Protein AF-A0A959TZK2-F1 (afdb_monomer)

Foldseek 3Di:
DDDDDPPPDDDPDDDDDDDDDDDPDDDQQDDPDPVSSDDPDDDADPDPPDDGDPVCVVVVLQAEWEFEDAAETETERPHDDDPADFFDKHKYAYQAFYQWWHFYHYPNDDTATEAEPVHHGDHGRLRHHGDIWMWTDHPRHTYTPDLSQDDDDPQWDDLDSWKTKGLAWDDKAFQVVQQVVQVVVQWGFAALVSQLSCCPPVVSSQVRQQWWAFHDDDQVDPQWGWTAFADPPPRHGDSPDTHIDGRRGIDITMTMHTD

Structure (mmCIF, N/CA/C/O backbone):
data_AF-A0A959TZK2-F1
#
_entry.id   AF-A0A959TZK2-F1
#
loop_
_atom_site.group_PDB
_atom_site.id
_atom_site.type_symbol
_atom_site.label_atom_id
_atom_site.label_alt_id
_atom_site.label_comp_id
_atom_site.label_asym_id
_atom_site.label_entity_id
_atom_site.label_seq_id
_atom_site.pdbx_PDB_ins_code
_atom_site.Cartn_x
_atom_site.Cartn_y
_atom_site.Cartn_z
_atom_site.occupancy
_atom_site.B_iso_or_equiv
_atom_site.auth_seq_id
_atom_site.auth_comp_id
_atom_site.auth_asym_id
_atom_site.auth_atom_id
_atom_site.pdbx_PDB_model_num
ATOM 1 N N . MET A 1 1 ? -59.167 3.276 77.331 1.00 41.88 1 MET A N 1
ATOM 2 C CA . MET A 1 1 ? -58.861 4.099 76.139 1.00 41.88 1 MET A CA 1
ATOM 3 C C . MET A 1 1 ? -57.617 3.553 75.441 1.00 41.88 1 MET A C 1
ATOM 5 O O . MET A 1 1 ? -56.529 3.990 75.765 1.00 41.88 1 MET A O 1
ATOM 9 N N . ARG A 1 2 ? -57.756 2.555 74.559 1.00 40.47 2 ARG A N 1
ATOM 10 C CA . ARG A 1 2 ? -56.717 2.061 73.627 1.00 40.47 2 ARG A CA 1
ATOM 11 C C . ARG A 1 2 ? -57.402 1.100 72.650 1.00 40.47 2 ARG A C 1
ATOM 13 O O . ARG A 1 2 ? -57.594 -0.056 72.999 1.00 40.47 2 ARG A O 1
ATOM 20 N N . SER A 1 3 ? -57.847 1.592 71.496 1.00 46.19 3 SER A N 1
ATOM 21 C CA . SER A 1 3 ? -58.166 0.789 70.297 1.00 46.19 3 SER A CA 1
ATOM 22 C C . SER A 1 3 ? -58.603 1.726 69.172 1.00 46.19 3 SER A C 1
ATOM 24 O O . SER A 1 3 ? -59.791 1.917 68.952 1.00 46.19 3 SER A O 1
ATOM 26 N N . ALA A 1 4 ? -57.635 2.368 68.519 1.00 46.97 4 ALA A N 1
ATOM 27 C CA . ALA A 1 4 ? -57.830 3.069 67.246 1.00 46.97 4 ALA A CA 1
ATOM 28 C C . ALA A 1 4 ? -56.459 3.402 66.628 1.00 46.97 4 ALA A C 1
ATOM 30 O O . ALA A 1 4 ? -56.075 4.562 66.574 1.00 46.97 4 ALA A O 1
ATOM 31 N N . ALA A 1 5 ? -55.666 2.392 66.256 1.00 45.06 5 ALA A N 1
ATOM 32 C CA . ALA A 1 5 ? -54.426 2.615 65.498 1.00 45.06 5 ALA A CA 1
ATOM 33 C C . ALA A 1 5 ? -53.928 1.338 64.795 1.00 45.06 5 ALA A C 1
ATOM 35 O O . ALA A 1 5 ? -52.746 1.016 64.856 1.00 45.06 5 ALA A O 1
ATOM 36 N N . LEU A 1 6 ? -54.823 0.562 64.175 1.00 45.66 6 LEU A N 1
ATOM 37 C CA . LEU A 1 6 ? -54.410 -0.598 63.374 1.00 45.66 6 LEU A CA 1
ATOM 38 C C . LEU A 1 6 ? -55.224 -0.733 62.084 1.00 45.66 6 LEU A C 1
ATOM 40 O O . LEU A 1 6 ? -55.665 -1.811 61.712 1.00 45.66 6 LEU A O 1
ATOM 44 N N . GLN A 1 7 ? -55.442 0.388 61.409 1.00 49.06 7 GLN A N 1
ATOM 45 C CA . GLN A 1 7 ? -55.873 0.441 60.017 1.00 49.06 7 GLN A CA 1
ATOM 46 C C . GLN A 1 7 ? -55.231 1.696 59.438 1.00 49.06 7 GLN A C 1
ATOM 48 O O . GLN A 1 7 ? -55.677 2.781 59.769 1.00 49.06 7 GLN A O 1
ATOM 53 N N . ILE A 1 8 ? -54.119 1.529 58.719 1.00 49.38 8 ILE A N 1
ATOM 54 C CA . ILE A 1 8 ? -53.448 2.423 57.748 1.00 49.38 8 ILE A CA 1
ATOM 55 C C . ILE A 1 8 ? -51.978 1.974 57.756 1.00 49.38 8 ILE A C 1
ATOM 57 O O . ILE A 1 8 ? -51.144 2.578 58.415 1.00 49.38 8 ILE A O 1
ATOM 61 N N . LEU A 1 9 ? -51.664 0.851 57.100 1.00 43.44 9 LEU A N 1
ATOM 62 C CA . LEU A 1 9 ? -50.303 0.580 56.607 1.00 43.44 9 LEU A CA 1
ATOM 63 C C . LEU A 1 9 ? -50.281 -0.601 55.619 1.00 43.44 9 LEU A C 1
ATOM 65 O O . LEU A 1 9 ? -49.571 -1.577 55.825 1.00 43.44 9 LEU A O 1
ATOM 69 N N . LEU A 1 10 ? -51.104 -0.579 54.564 1.00 45.28 10 LEU A N 1
ATOM 70 C CA . LEU A 1 10 ? -51.074 -1.672 53.576 1.00 45.28 10 LEU A CA 1
ATOM 71 C C . LEU A 1 10 ? -51.464 -1.273 52.144 1.00 45.28 10 LEU A C 1
ATOM 73 O O . LEU A 1 10 ? -51.993 -2.094 51.406 1.00 45.28 10 LEU A O 1
ATOM 77 N N . VAL A 1 11 ? -51.210 -0.023 51.724 1.00 49.31 11 VAL A N 1
ATOM 78 C CA . VAL A 1 11 ? -51.552 0.431 50.351 1.00 49.31 11 VAL A CA 1
ATOM 79 C C . VAL A 1 11 ? -50.469 1.320 49.704 1.00 49.31 11 VAL A C 1
ATOM 81 O O . VAL A 1 11 ? -50.778 2.176 48.889 1.00 49.31 11 VAL A O 1
ATOM 84 N N . ALA A 1 12 ? -49.180 1.165 50.030 1.00 46.72 12 ALA A N 1
ATOM 85 C CA . ALA A 1 12 ? -48.144 2.024 49.422 1.00 46.72 12 ALA A CA 1
ATOM 86 C C . ALA A 1 12 ? -46.799 1.337 49.132 1.00 46.72 12 ALA A C 1
ATOM 88 O O . ALA A 1 12 ? -45.746 1.938 49.323 1.00 46.72 12 ALA A O 1
ATOM 89 N N . ALA A 1 13 ? -46.806 0.090 48.656 1.00 49.22 13 ALA A N 1
ATOM 90 C CA . ALA A 1 13 ? -45.579 -0.526 48.147 1.00 49.22 13 ALA A CA 1
ATOM 91 C C . ALA A 1 13 ? -45.814 -1.402 46.905 1.00 49.22 13 ALA A C 1
ATOM 93 O O . ALA A 1 13 ? -45.804 -2.626 47.015 1.00 49.22 13 ALA A O 1
ATOM 94 N N . PRO A 1 14 ? -45.977 -0.807 45.707 1.00 51.47 14 PRO A N 1
ATOM 95 C CA . PRO A 1 14 ? -45.626 -1.558 44.510 1.00 51.47 14 PRO A CA 1
ATOM 96 C C . PRO A 1 14 ? -44.874 -0.684 43.501 1.00 51.47 14 PRO A C 1
ATOM 98 O O . PRO A 1 14 ? -45.379 -0.478 42.409 1.00 51.47 14 PRO A O 1
ATOM 101 N N . LEU A 1 15 ? -43.702 -0.124 43.829 1.00 51.12 15 LEU A N 1
ATOM 102 C CA . LEU A 1 15 ? -42.963 0.681 42.833 1.00 51.12 15 LEU A CA 1
ATOM 103 C C . LEU A 1 15 ? -41.445 0.458 42.750 1.00 51.12 15 LEU A C 1
ATOM 105 O O . LEU A 1 15 ? -40.804 1.096 41.926 1.00 51.12 15 LEU A O 1
ATOM 109 N N . LEU A 1 16 ? -40.856 -0.469 43.514 1.00 53.78 16 LEU A N 1
ATOM 110 C CA . LEU A 1 16 ? -39.410 -0.754 43.431 1.00 53.78 16 LEU A CA 1
ATOM 111 C C . LEU A 1 16 ? -39.070 -2.252 43.486 1.00 53.78 16 LEU A C 1
ATOM 113 O O . LEU A 1 16 ? -37.996 -2.637 43.941 1.00 53.78 16 LEU A O 1
ATOM 117 N N . ALA A 1 17 ? -39.966 -3.121 43.017 1.00 54.12 17 ALA A N 1
ATOM 118 C CA . ALA A 1 17 ? -39.610 -4.520 42.816 1.00 54.12 17 ALA A CA 1
ATOM 119 C C . ALA A 1 17 ? -38.777 -4.640 41.531 1.00 54.12 17 ALA A C 1
ATOM 121 O O . ALA A 1 17 ? -39.318 -4.596 40.426 1.00 54.12 17 ALA A O 1
ATOM 122 N N . ARG A 1 18 ? -37.453 -4.772 41.665 1.00 59.44 18 ARG A N 1
ATOM 123 C CA . ARG A 1 18 ? -36.615 -5.289 40.578 1.00 59.44 18 ARG A CA 1
ATOM 124 C C . ARG A 1 18 ? -36.716 -6.810 40.605 1.00 59.44 18 ARG A C 1
ATOM 126 O O . ARG A 1 18 ? -36.418 -7.424 41.623 1.00 59.44 18 ARG A O 1
ATOM 133 N N . ALA A 1 19 ? -37.163 -7.400 39.504 1.00 60.94 19 ALA A N 1
ATOM 134 C CA . ALA A 1 19 ? -37.188 -8.843 39.318 1.00 60.94 19 ALA A CA 1
ATOM 135 C C . ALA A 1 19 ? -36.242 -9.199 38.172 1.00 60.94 19 ALA A C 1
ATOM 137 O O . ALA A 1 19 ? -36.288 -8.578 37.110 1.00 60.94 19 ALA A O 1
ATOM 138 N N . GLN A 1 20 ? -35.395 -10.199 38.391 1.00 63.50 20 GLN A N 1
ATOM 139 C CA . GLN A 1 20 ? -34.618 -10.836 37.339 1.00 63.50 20 GLN A CA 1
ATOM 140 C C . GLN A 1 20 ? -35.296 -12.163 37.016 1.00 63.50 20 GLN A C 1
ATOM 142 O O . GLN A 1 20 ? -35.517 -12.984 37.903 1.00 63.50 20 GLN A O 1
ATOM 147 N N . VAL A 1 21 ? -35.667 -12.352 35.752 1.00 70.06 21 VAL A N 1
ATOM 148 C CA . VAL A 1 21 ? -36.216 -13.624 35.281 1.00 70.06 21 VAL A CA 1
ATOM 149 C C . VAL A 1 21 ? -35.049 -14.460 34.780 1.00 70.06 21 VAL A C 1
ATOM 151 O O . VAL A 1 21 ? -34.512 -14.203 33.703 1.00 70.06 21 VAL A O 1
ATOM 154 N N . GLU A 1 22 ? -34.636 -15.440 35.575 1.00 75.69 22 GLU A N 1
ATOM 155 C CA . GLU A 1 22 ? -33.700 -16.464 35.127 1.00 75.69 22 GLU A CA 1
ATOM 156 C C . GLU A 1 22 ? -34.471 -17.520 34.332 1.00 75.69 22 GLU A C 1
ATOM 158 O O . GLU A 1 22 ? -35.445 -18.102 34.813 1.00 75.69 22 GLU A O 1
ATOM 163 N N . LEU A 1 23 ? -34.063 -17.740 33.083 1.00 78.81 23 LEU A N 1
ATOM 164 C CA . LEU A 1 23 ? -34.659 -18.755 32.226 1.00 78.81 23 LEU A CA 1
ATOM 165 C C . LEU A 1 23 ? -33.707 -19.954 32.177 1.00 78.81 23 LEU A C 1
ATOM 167 O O . LEU A 1 23 ? -32.618 -19.829 31.619 1.00 78.81 23 LEU A O 1
ATOM 171 N N . PRO A 1 24 ? -34.101 -21.127 32.702 1.00 77.06 24 PRO A N 1
ATOM 172 C CA . PRO A 1 24 ? -33.230 -22.304 32.772 1.00 77.06 24 PRO A CA 1
ATOM 173 C C . PRO A 1 24 ? -32.987 -22.970 31.406 1.00 77.06 24 PRO A C 1
ATOM 175 O O . PRO A 1 24 ? -32.390 -24.041 31.326 1.00 77.06 24 PRO A O 1
ATOM 178 N N . GLY A 1 25 ? -33.471 -22.377 30.313 1.00 82.06 25 GLY A N 1
ATOM 179 C CA . GLY A 1 25 ? -33.402 -22.953 28.980 1.00 82.06 25 GLY A CA 1
ATOM 180 C C . GLY A 1 25 ? -33.470 -21.908 27.875 1.00 82.06 25 GLY A C 1
ATOM 181 O O . GLY A 1 25 ? -33.702 -20.720 28.099 1.00 82.06 25 GLY A O 1
ATOM 182 N N . ARG A 1 26 ? -33.258 -22.374 26.643 1.00 77.81 26 ARG A N 1
ATOM 183 C CA . ARG A 1 26 ? -33.298 -21.532 25.447 1.00 77.81 26 ARG A CA 1
ATOM 184 C C . ARG A 1 26 ? -34.695 -20.938 25.251 1.00 77.81 26 ARG A C 1
ATOM 186 O O . ARG A 1 26 ? -35.680 -21.667 25.194 1.00 77.81 26 ARG A O 1
ATOM 193 N N . VAL A 1 27 ? -34.749 -19.632 25.007 1.00 82.38 27 VAL A N 1
ATOM 194 C CA . VAL A 1 27 ? -35.953 -18.964 24.497 1.00 82.38 27 VAL A CA 1
ATOM 195 C C . VAL A 1 27 ? -36.117 -19.288 23.012 1.00 82.38 27 VAL A C 1
ATOM 197 O O . VAL A 1 27 ? -35.245 -18.967 22.204 1.00 82.38 27 VAL A O 1
ATOM 200 N N . ILE A 1 28 ? -37.226 -19.934 22.647 1.00 88.31 28 ILE A N 1
ATOM 201 C CA . ILE A 1 28 ? -37.572 -20.258 21.257 1.00 88.31 28 ILE A CA 1
ATOM 202 C C . ILE A 1 28 ? -38.733 -19.360 20.829 1.00 88.31 28 ILE A C 1
ATOM 204 O O . ILE A 1 28 ? -39.859 -19.529 21.286 1.00 88.31 28 ILE A O 1
ATOM 208 N N . LEU A 1 29 ? -38.459 -18.413 19.933 1.00 88.69 29 LEU A N 1
ATOM 209 C CA . LEU A 1 29 ? -39.464 -17.505 19.382 1.00 88.69 29 LEU A CA 1
ATOM 210 C C . LEU A 1 29 ? -40.035 -18.115 18.091 1.00 88.69 29 LEU A C 1
ATOM 212 O O . LEU A 1 29 ? -39.473 -17.929 17.012 1.00 88.69 29 LEU A O 1
ATOM 216 N N . SER A 1 30 ? -41.107 -18.899 18.211 1.00 91.31 30 SER A N 1
ATOM 217 C CA . SER A 1 30 ? -41.667 -19.742 17.136 1.00 91.31 30 SER A CA 1
ATOM 218 C C . SER A 1 30 ? -43.019 -19.270 16.589 1.00 91.31 30 SER A C 1
ATOM 220 O O . SER A 1 30 ? -43.674 -20.028 15.883 1.00 91.31 30 SER A O 1
ATOM 222 N N . GLY A 1 31 ? -43.433 -18.032 16.880 1.00 91.25 31 GLY A N 1
ATOM 223 C CA . GLY A 1 31 ? -44.703 -17.488 16.387 1.00 91.25 31 GLY A CA 1
ATOM 224 C C . GLY A 1 31 ? -44.822 -17.508 14.857 1.00 91.25 31 GLY A C 1
ATOM 225 O O . GLY A 1 31 ? -43.814 -17.432 14.147 1.00 91.25 31 GLY A O 1
ATOM 226 N N . ASP A 1 32 ? -46.053 -17.605 14.352 1.00 92.12 32 ASP A N 1
ATOM 227 C CA . ASP A 1 32 ? -46.347 -17.802 12.926 1.00 92.12 32 ASP A CA 1
ATOM 228 C C . ASP A 1 32 ? -45.870 -16.624 12.064 1.00 92.12 32 ASP A C 1
ATOM 230 O O . ASP A 1 32 ? -45.295 -16.807 10.984 1.00 92.12 32 ASP A O 1
ATOM 234 N N . SER A 1 33 ? -46.013 -15.396 12.570 1.00 89.56 33 SER A N 1
ATOM 235 C CA . SER A 1 33 ? -45.572 -14.188 11.879 1.00 89.56 33 SER A CA 1
ATOM 236 C C . SER A 1 33 ? -44.169 -13.746 12.311 1.00 89.56 33 SER A C 1
ATOM 238 O O . SER A 1 33 ? -43.709 -14.001 13.424 1.00 89.56 33 SER A O 1
ATOM 240 N N . ALA A 1 34 ? -43.463 -13.028 11.432 1.00 80.25 34 ALA A N 1
ATOM 241 C CA . ALA A 1 34 ? -42.143 -12.480 11.758 1.00 80.25 34 ALA A CA 1
ATOM 242 C C . ALA A 1 34 ? -42.185 -11.488 12.936 1.00 80.25 34 ALA A C 1
ATOM 244 O O . ALA A 1 34 ? -41.210 -11.383 13.679 1.00 80.25 34 ALA A O 1
ATOM 245 N N . THR A 1 35 ? -43.309 -10.795 13.129 1.00 85.44 35 THR A N 1
ATOM 246 C CA . THR A 1 35 ? -43.504 -9.832 14.220 1.00 85.44 35 THR A CA 1
ATOM 247 C C . THR A 1 35 ? -43.678 -10.484 15.588 1.00 85.44 35 THR A C 1
ATOM 249 O O . THR A 1 35 ? -43.433 -9.813 16.588 1.00 85.44 35 THR A O 1
ATOM 252 N N . ASP A 1 36 ? -44.013 -11.776 15.637 1.00 83.50 36 ASP A N 1
ATOM 253 C CA . ASP A 1 36 ? -44.145 -12.549 16.881 1.00 83.50 36 ASP A CA 1
ATOM 254 C C . ASP A 1 36 ? -42.822 -13.216 17.288 1.00 83.50 36 ASP A C 1
ATOM 256 O O . ASP A 1 36 ? -42.657 -13.677 18.417 1.00 83.50 36 ASP A O 1
ATOM 260 N N . ARG A 1 37 ? -41.843 -13.268 16.374 1.00 88.06 37 ARG A N 1
ATOM 261 C CA . ARG A 1 37 ? -40.542 -13.920 16.586 1.00 88.06 37 ARG A CA 1
ATOM 262 C C . ARG A 1 37 ? -39.454 -12.959 17.077 1.00 88.06 37 ARG A C 1
ATOM 264 O O . ARG A 1 37 ? -38.291 -13.072 16.690 1.00 88.06 37 ARG A O 1
ATOM 271 N N . GLN A 1 38 ? -39.824 -11.992 17.913 1.00 82.75 38 GLN A N 1
ATOM 272 C CA . GLN A 1 38 ? -38.921 -10.955 18.421 1.00 82.75 38 GLN A CA 1
ATOM 273 C C . GLN A 1 38 ? -39.194 -10.625 19.889 1.00 82.75 38 GLN A C 1
ATOM 275 O O . GLN A 1 38 ? -40.326 -10.688 20.358 1.00 82.75 38 GLN A O 1
ATOM 280 N N . VAL A 1 39 ? -38.142 -10.232 20.608 1.00 77.56 39 VAL A N 1
ATOM 281 C CA . VAL A 1 39 ? -38.256 -9.668 21.958 1.00 77.56 39 VAL A CA 1
ATOM 282 C C . VAL A 1 39 ? -38.346 -8.148 21.826 1.00 77.56 39 VAL A C 1
ATOM 284 O O . VAL A 1 39 ? -37.436 -7.518 21.286 1.00 77.56 39 VAL A O 1
ATOM 287 N N . LEU A 1 40 ? -39.449 -7.568 22.297 1.00 76.00 40 LEU A N 1
ATOM 288 C CA . LEU A 1 40 ? -39.708 -6.125 22.279 1.00 76.00 40 LEU A CA 1
ATOM 289 C C . LEU A 1 40 ? -39.485 -5.510 23.666 1.00 76.00 40 LEU A C 1
ATOM 291 O O . LEU A 1 40 ? -39.479 -6.211 24.672 1.00 76.00 40 LEU A O 1
ATOM 295 N N . GLY A 1 41 ? -39.307 -4.187 23.719 1.00 71.75 41 GLY A N 1
ATOM 296 C CA . GLY A 1 41 ? -39.254 -3.445 24.986 1.00 71.75 41 GLY A CA 1
ATOM 297 C C . GLY A 1 41 ? -37.987 -3.656 25.821 1.00 71.75 41 GLY A C 1
ATOM 298 O O . GLY A 1 41 ? -37.955 -3.255 26.980 1.00 71.75 41 GLY A O 1
ATOM 299 N N . VAL A 1 42 ? -36.936 -4.255 25.253 1.00 72.38 42 VAL A N 1
ATOM 300 C CA . VAL A 1 42 ? -35.634 -4.348 25.924 1.00 72.38 42 VAL A CA 1
ATOM 301 C C . VAL A 1 42 ? -35.015 -2.953 25.961 1.00 72.38 42 VAL A C 1
ATOM 303 O O . VAL A 1 42 ? -34.651 -2.400 24.920 1.00 72.38 42 VAL A O 1
ATOM 306 N N . ALA A 1 43 ? -34.936 -2.371 27.156 1.00 67.44 43 ALA A N 1
ATOM 307 C CA . ALA A 1 43 ? -34.271 -1.094 27.371 1.00 67.44 43 ALA A CA 1
ATOM 308 C C . ALA A 1 43 ? -32.770 -1.192 27.040 1.00 67.44 43 ALA A C 1
ATOM 310 O O . ALA A 1 43 ? -32.185 -2.276 27.020 1.00 67.44 43 ALA A O 1
ATOM 311 N N . GLY A 1 44 ? -32.143 -0.046 26.767 1.00 65.69 44 GLY A N 1
ATOM 312 C CA . GLY A 1 44 ? -30.688 0.014 26.648 1.00 65.69 44 GLY A CA 1
ATOM 313 C C . GLY A 1 44 ? -29.995 -0.354 27.969 1.00 65.69 44 GLY A C 1
ATOM 314 O O . GLY A 1 44 ? -30.613 -0.243 29.032 1.00 65.69 44 GLY A O 1
ATOM 315 N N . PRO A 1 45 ? -28.721 -0.777 27.919 1.00 64.69 45 PRO A N 1
ATOM 316 C CA . PRO A 1 45 ? -27.910 -0.926 29.118 1.00 64.69 45 PRO A CA 1
ATOM 317 C C . PRO A 1 45 ? -27.805 0.433 29.826 1.00 64.69 45 PRO A C 1
ATOM 319 O O . PRO A 1 45 ? -27.662 1.468 29.174 1.00 64.69 45 PRO A O 1
ATOM 322 N N . LEU A 1 46 ? -27.925 0.417 31.152 1.00 66.56 46 LEU A N 1
ATOM 323 C CA . LEU A 1 46 ? -27.783 1.596 32.013 1.00 66.56 46 LEU A CA 1
ATOM 324 C C . LEU A 1 46 ? -26.404 1.635 32.682 1.00 66.56 46 LEU A C 1
ATOM 326 O O . LEU A 1 46 ? -25.947 2.703 33.072 1.00 66.56 46 LEU A O 1
ATOM 330 N N . GLU A 1 47 ? -25.759 0.474 32.792 1.00 61.16 47 GLU A N 1
ATOM 331 C CA . GLU A 1 47 ? -24.447 0.272 33.400 1.00 61.16 47 GLU A CA 1
ATOM 332 C C . GLU A 1 47 ? -23.555 -0.505 32.418 1.00 61.16 47 GLU A C 1
ATOM 334 O O . GLU A 1 47 ? -24.046 -1.093 31.447 1.00 61.16 47 GLU A O 1
ATOM 339 N N . ALA A 1 48 ? -22.239 -0.451 32.627 1.00 55.34 48 ALA A N 1
ATOM 340 C CA . ALA A 1 48 ? -21.246 -0.932 31.664 1.00 55.34 48 ALA A CA 1
ATOM 341 C C . ALA A 1 48 ? -21.210 -2.464 31.510 1.00 55.34 48 ALA A C 1
ATOM 343 O O . ALA A 1 48 ? -20.803 -2.965 30.465 1.00 55.34 48 ALA A O 1
ATOM 344 N N . ASP A 1 49 ? -21.655 -3.203 32.521 1.00 58.34 49 ASP A N 1
ATOM 345 C CA . ASP A 1 49 ? -21.690 -4.668 32.566 1.00 58.34 49 ASP A CA 1
ATOM 346 C C . ASP A 1 49 ? -23.033 -5.259 32.097 1.00 58.34 49 ASP A C 1
ATOM 348 O O . ASP A 1 49 ? -23.193 -6.477 31.984 1.00 58.34 49 ASP A O 1
ATOM 352 N N . HIS A 1 50 ? -24.013 -4.411 31.777 1.00 66.56 50 HIS A N 1
ATOM 353 C CA . HIS A 1 50 ? -25.298 -4.854 31.256 1.00 66.56 50 HIS A CA 1
ATOM 354 C C . HIS A 1 50 ? -25.165 -5.390 29.822 1.00 66.56 50 HIS A C 1
ATOM 356 O O . HIS A 1 50 ? -24.554 -4.778 28.944 1.00 66.56 50 HIS A O 1
ATOM 362 N N . GLY A 1 51 ? -25.830 -6.516 29.548 1.00 61.75 51 GLY A N 1
ATOM 363 C CA . GLY A 1 51 ? -25.872 -7.109 28.213 1.00 61.75 51 GLY A CA 1
ATOM 364 C C . GLY A 1 51 ? -26.430 -6.150 27.153 1.00 61.75 51 GLY A C 1
ATOM 365 O O . GLY A 1 51 ? -27.460 -5.502 27.348 1.00 61.75 51 GLY A O 1
ATOM 366 N N . VAL A 1 52 ? -25.764 -6.080 25.997 1.00 64.94 52 VAL A N 1
ATOM 367 C CA . VAL A 1 52 ? -26.171 -5.189 24.903 1.00 64.94 52 VAL A CA 1
ATOM 368 C C . VAL A 1 52 ? -27.363 -5.789 24.141 1.00 64.94 52 VAL A C 1
ATOM 370 O O . VAL A 1 52 ? -27.278 -6.924 23.661 1.00 64.94 52 VAL A O 1
ATOM 373 N N . PRO A 1 53 ? -28.466 -5.041 23.938 1.00 64.44 53 PRO A N 1
ATOM 374 C CA . PRO A 1 53 ? -29.586 -5.511 23.135 1.00 64.44 53 PRO A CA 1
ATOM 375 C C . PRO A 1 53 ? -29.148 -5.834 21.704 1.00 64.44 53 PRO A C 1
ATOM 377 O O . PRO A 1 53 ? -28.461 -5.041 21.053 1.00 64.44 53 PRO A O 1
ATOM 380 N N . ALA A 1 54 ? -29.622 -6.958 21.159 1.00 62.56 54 ALA A N 1
ATOM 381 C CA . ALA A 1 54 ? -29.287 -7.395 19.801 1.00 62.56 54 ALA A CA 1
ATOM 382 C C . ALA A 1 54 ? -29.617 -6.338 18.727 1.00 62.56 54 ALA A C 1
ATOM 384 O O . ALA A 1 54 ? -28.894 -6.205 17.743 1.00 62.56 54 ALA A O 1
ATOM 385 N N . GLY A 1 55 ? -30.678 -5.546 18.919 1.00 61.06 55 GLY A N 1
ATOM 386 C CA . GLY A 1 55 ? -31.019 -4.429 18.031 1.00 61.06 55 GLY A CA 1
ATOM 387 C C . GLY A 1 55 ? -30.004 -3.281 18.065 1.00 61.06 55 GLY A C 1
ATOM 388 O O . GLY A 1 55 ? -29.832 -2.586 17.067 1.00 61.06 55 GLY A O 1
ATOM 389 N N . THR A 1 56 ? -29.306 -3.083 19.181 1.00 56.81 56 THR A N 1
ATOM 390 C CA . THR A 1 56 ? -28.277 -2.044 19.314 1.00 56.81 56 THR A CA 1
ATOM 391 C C . THR A 1 56 ? -26.919 -2.522 18.805 1.00 56.81 56 THR A C 1
ATOM 393 O O . THR A 1 56 ? -26.239 -1.758 18.125 1.00 56.81 56 THR A O 1
ATOM 396 N N . LEU A 1 57 ? -26.592 -3.806 18.995 1.00 58.34 57 LEU A N 1
ATOM 397 C CA . LEU A 1 57 ? -25.492 -4.483 18.289 1.00 58.34 57 LEU A CA 1
ATOM 398 C C . LEU A 1 57 ? -25.676 -4.413 16.766 1.00 58.34 57 LEU A C 1
ATOM 400 O O . LEU A 1 57 ? -24.769 -4.005 16.047 1.00 58.34 57 LEU A O 1
ATOM 404 N N . ARG A 1 58 ? -26.881 -4.730 16.273 1.00 54.38 58 ARG A N 1
ATOM 405 C CA . ARG A 1 58 ? -27.225 -4.656 14.840 1.00 54.38 58 ARG A CA 1
ATOM 406 C C . ARG A 1 58 ? -27.125 -3.246 14.259 1.00 54.38 58 ARG A C 1
ATOM 408 O O . ARG A 1 58 ? -26.872 -3.114 13.069 1.00 54.38 58 ARG A O 1
ATOM 415 N N . ARG A 1 59 ? -27.320 -2.207 15.076 1.00 52.31 59 ARG A N 1
ATOM 416 C CA . ARG A 1 59 ? -27.205 -0.795 14.673 1.00 52.31 59 ARG A CA 1
ATOM 417 C C . ARG A 1 59 ? -25.806 -0.201 14.892 1.00 52.31 59 ARG A C 1
ATOM 419 O O . ARG A 1 59 ? -25.638 0.985 14.645 1.00 52.31 59 ARG A O 1
ATOM 42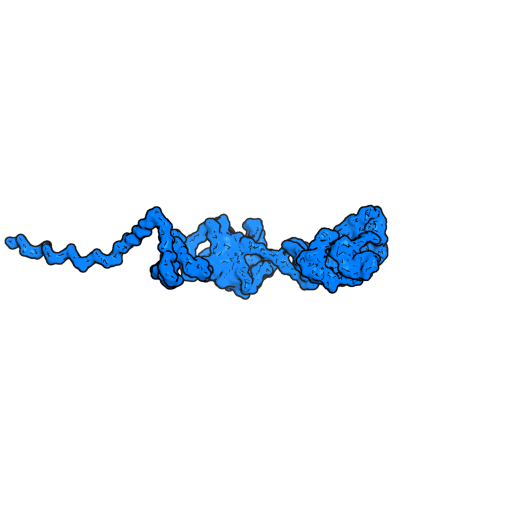6 N N . GLN A 1 60 ? -24.829 -0.987 15.364 1.00 52.38 60 GLN A N 1
ATOM 427 C CA . GLN A 1 60 ? -23.436 -0.569 15.624 1.00 52.38 60 GLN A CA 1
ATOM 428 C C . GLN A 1 60 ? -23.271 0.702 16.492 1.00 52.38 60 GLN A C 1
ATOM 430 O O . GLN A 1 60 ? -22.221 1.337 16.496 1.00 52.38 60 GLN A O 1
ATOM 435 N N . HIS A 1 61 ? -24.283 1.063 17.285 1.00 48.12 61 HIS A N 1
ATOM 436 C CA . HIS A 1 61 ? -24.352 2.357 17.980 1.00 48.12 61 HIS A CA 1
ATOM 437 C C . HIS A 1 61 ? -23.370 2.517 19.159 1.00 48.12 61 HIS A C 1
ATOM 439 O O . HIS A 1 61 ? -23.299 3.594 19.744 1.00 48.12 61 HIS A O 1
ATOM 445 N N . TYR A 1 62 ? -22.633 1.462 19.520 1.00 54.25 62 TYR A N 1
ATOM 446 C CA . TYR A 1 62 ? -21.708 1.461 20.660 1.00 54.25 62 TYR A CA 1
ATOM 447 C C . TYR A 1 62 ? -20.242 1.663 20.297 1.00 54.25 62 TYR A C 1
ATOM 449 O O . TYR A 1 62 ? -19.426 1.837 21.194 1.00 54.25 62 TYR A O 1
ATOM 457 N N . SER A 1 63 ? -19.891 1.656 19.015 1.00 62.91 63 SER A N 1
ATOM 458 C CA . SER A 1 63 ? -18.484 1.634 18.636 1.00 62.91 63 SER A CA 1
ATOM 459 C C . SER A 1 63 ? -18.123 2.570 17.506 1.00 62.91 63 SER A C 1
ATOM 461 O O . SER A 1 63 ? -16.949 2.600 17.206 1.00 62.91 63 SER A O 1
ATOM 463 N N . PHE A 1 64 ? -19.042 3.331 16.902 1.00 71.88 64 PHE A N 1
ATOM 464 C CA . PHE A 1 64 ? -18.723 4.250 15.803 1.00 71.88 64 PHE A CA 1
ATOM 465 C C . PHE A 1 64 ? -18.755 5.711 16.260 1.00 71.88 64 PHE A C 1
ATOM 467 O O . PHE A 1 64 ? -19.805 6.222 16.649 1.00 71.88 64 PHE A O 1
ATOM 474 N N . LEU A 1 65 ? -17.604 6.380 16.209 1.00 86.44 65 LEU A N 1
ATOM 475 C CA . LEU A 1 65 ? -17.406 7.716 16.767 1.00 86.44 65 LEU A CA 1
ATOM 476 C C . LEU A 1 65 ? -16.867 8.665 15.692 1.00 86.44 65 LEU A C 1
ATOM 478 O O . LEU A 1 65 ? -15.729 8.490 15.254 1.00 86.44 65 LEU A O 1
ATOM 482 N N . PRO A 1 66 ? -17.623 9.680 15.245 1.00 89.88 66 PRO A N 1
ATOM 483 C CA . PRO A 1 66 ? -16.997 10.777 14.524 1.00 89.88 66 PRO A CA 1
ATOM 484 C C . PRO A 1 66 ? -16.028 11.484 15.479 1.00 89.88 66 PRO A C 1
ATOM 486 O O . PRO A 1 66 ? -16.401 11.816 16.607 1.00 89.88 66 PRO A O 1
ATOM 489 N N . VAL A 1 67 ? -14.787 11.686 15.041 1.00 94.25 67 VAL A N 1
ATOM 490 C CA . VAL A 1 67 ? -13.767 12.399 15.816 1.00 94.25 67 VAL A CA 1
ATOM 491 C C . VAL A 1 67 ? -13.272 13.609 15.044 1.00 94.25 67 VAL A C 1
ATOM 493 O O . VAL A 1 67 ? -13.109 13.555 13.824 1.00 94.25 67 VAL A O 1
ATOM 496 N N . THR A 1 68 ? -13.029 14.699 15.763 1.00 94.94 68 THR A N 1
ATOM 497 C CA . THR A 1 68 ? -12.561 15.959 15.185 1.00 94.94 68 THR A CA 1
ATOM 498 C C . THR A 1 68 ? -11.183 16.334 15.704 1.00 94.94 68 THR A C 1
ATOM 500 O O . THR A 1 68 ? -10.810 15.980 16.824 1.00 94.94 68 THR A O 1
ATOM 503 N N . GLY A 1 69 ? -10.415 17.059 14.894 1.00 92.31 69 GLY A N 1
ATOM 504 C CA . GLY A 1 69 ? -9.086 17.550 15.262 1.00 92.31 69 GLY A CA 1
ATOM 505 C C . GLY A 1 69 ? -7.952 16.906 14.468 1.00 92.31 69 GLY A C 1
ATOM 506 O O . GLY A 1 69 ? -8.160 16.009 13.656 1.00 92.31 69 GLY A O 1
ATOM 507 N N . ARG A 1 70 ? -6.731 17.416 14.675 1.00 86.75 70 ARG A N 1
ATOM 508 C CA . ARG A 1 70 ? -5.541 17.030 13.895 1.00 86.75 70 ARG A CA 1
ATOM 509 C C . ARG A 1 70 ? -4.518 16.236 14.707 1.00 86.75 70 ARG A C 1
ATOM 511 O O . ARG A 1 70 ? -4.148 15.149 14.280 1.00 86.75 70 ARG A O 1
ATOM 518 N N . ASP A 1 71 ? -4.112 16.763 15.864 1.00 92.44 71 ASP A N 1
ATOM 519 C CA . ASP A 1 71 ? -3.107 16.142 16.751 1.00 92.44 71 ASP A CA 1
ATOM 520 C C . ASP A 1 71 ? -3.757 15.445 17.960 1.00 92.44 71 ASP A C 1
ATOM 522 O O . ASP A 1 71 ? -3.236 14.480 18.518 1.00 92.44 71 ASP A O 1
ATOM 526 N N . THR A 1 72 ? -4.941 15.912 18.355 1.00 95.88 72 THR A N 1
ATOM 527 C CA . THR A 1 72 ? -5.823 15.238 19.308 1.00 95.88 72 THR A CA 1
ATOM 528 C C . THR A 1 72 ? -7.177 15.069 18.645 1.00 95.88 72 THR A C 1
ATOM 530 O O . THR A 1 72 ? -7.840 16.059 18.335 1.00 95.88 72 THR A O 1
ATOM 533 N N . LEU A 1 73 ? -7.558 13.819 18.420 1.00 95.81 73 LEU A N 1
ATOM 534 C CA . LEU A 1 73 ? -8.843 13.412 17.881 1.00 95.81 73 LEU A CA 1
ATOM 535 C C . LEU A 1 73 ? -9.843 13.330 19.027 1.00 95.81 73 LEU A C 1
ATOM 537 O O . LEU A 1 73 ? -9.683 12.516 19.933 1.00 95.81 73 LEU A O 1
ATOM 541 N N . ARG A 1 74 ? -10.860 14.183 18.997 1.00 95.56 74 ARG A N 1
ATOM 542 C CA . ARG A 1 74 ? -11.862 14.305 20.058 1.00 95.56 74 ARG A CA 1
ATOM 543 C C . ARG A 1 74 ? -13.171 13.701 19.589 1.00 95.56 74 ARG A C 1
ATOM 545 O O . ARG A 1 74 ? -13.690 14.106 18.552 1.00 95.56 74 ARG A O 1
ATOM 552 N N . GLY A 1 75 ? -13.708 12.753 20.345 1.00 91.50 75 GLY A N 1
ATOM 553 C CA . GLY A 1 75 ? -14.991 12.116 20.058 1.00 91.50 75 GLY A CA 1
ATOM 554 C C . GLY A 1 75 ? -15.819 11.916 21.312 1.00 91.50 75 GLY A C 1
ATOM 555 O O . GLY A 1 75 ? -15.282 11.783 22.408 1.00 91.50 75 GLY A O 1
ATOM 556 N N . ASN A 1 76 ? -17.137 11.853 21.134 1.00 86.50 76 ASN A N 1
ATOM 557 C CA . ASN A 1 76 ? -18.055 11.525 22.216 1.00 86.50 76 ASN A CA 1
ATOM 558 C C . ASN A 1 76 ? -18.825 10.245 21.892 1.00 86.50 76 ASN A C 1
ATOM 560 O O . ASN A 1 76 ? -19.397 10.120 20.807 1.00 86.50 76 ASN A O 1
ATOM 564 N N . THR A 1 77 ? -18.859 9.305 22.832 1.00 77.50 77 THR A N 1
ATOM 565 C CA . THR A 1 77 ? -19.734 8.134 22.766 1.00 77.50 77 THR A CA 1
ATOM 566 C C . THR A 1 77 ? -21.158 8.536 23.127 1.00 77.50 77 THR A C 1
ATOM 568 O O . THR A 1 77 ? -21.395 9.409 23.956 1.00 77.50 77 THR A O 1
ATOM 571 N N . VAL A 1 78 ? -22.137 7.874 22.507 1.00 68.75 78 VAL A N 1
ATOM 572 C CA . VAL A 1 78 ? -23.568 8.145 22.748 1.00 68.75 78 VAL A CA 1
ATOM 573 C C . VAL A 1 78 ? -23.987 7.781 24.181 1.00 68.75 78 VAL A C 1
ATOM 575 O O . VAL A 1 78 ? -24.978 8.294 24.691 1.00 68.75 78 VAL A O 1
ATOM 578 N N . GLN A 1 79 ? -23.235 6.896 24.832 1.00 68.88 79 GLN A N 1
ATOM 579 C CA . GLN A 1 79 ? -23.459 6.446 26.204 1.00 68.88 79 GLN A CA 1
ATOM 580 C C . GLN A 1 79 ? -22.295 6.885 27.096 1.00 68.88 79 GLN A C 1
ATOM 582 O O . GLN A 1 79 ? -21.189 7.040 26.569 1.00 68.88 79 GLN A O 1
ATOM 587 N N . PRO A 1 80 ? -22.506 7.071 28.413 1.00 70.75 80 PRO A N 1
ATOM 588 C CA . PRO A 1 80 ? -21.423 7.368 29.341 1.00 70.75 80 PRO A CA 1
ATOM 589 C C . PRO A 1 80 ? -20.309 6.332 29.194 1.00 70.75 80 PRO A C 1
ATOM 591 O O . PRO A 1 80 ? -20.550 5.132 29.315 1.00 70.75 80 PRO A O 1
ATOM 594 N N . LEU A 1 81 ? -19.101 6.798 28.881 1.00 73.94 81 LEU A N 1
ATOM 595 C CA . LEU A 1 81 ? -17.941 5.920 28.777 1.00 73.94 81 LEU A CA 1
ATOM 596 C C . LEU A 1 81 ? -17.470 5.599 30.203 1.00 73.94 81 LEU A C 1
ATOM 598 O O . LEU A 1 81 ? -17.169 6.546 30.940 1.00 73.94 81 LEU A O 1
ATOM 602 N N . PRO A 1 82 ? -17.409 4.317 30.607 1.00 74.19 82 PRO A N 1
ATOM 603 C CA . PRO A 1 82 ? -16.738 3.938 31.848 1.00 74.19 82 PRO A CA 1
ATOM 604 C C . PRO A 1 82 ? -15.253 4.360 31.821 1.00 74.19 82 PRO A C 1
ATOM 606 O O . PRO A 1 82 ? -14.745 4.814 30.790 1.00 74.19 82 PRO A O 1
ATOM 609 N N . PRO A 1 83 ? -14.517 4.238 32.938 1.00 79.56 83 PRO A N 1
ATOM 610 C CA . PRO A 1 83 ? -13.060 4.276 32.882 1.00 79.56 83 PRO A CA 1
ATOM 611 C C . PRO A 1 83 ? -12.545 3.317 31.800 1.00 79.56 83 PRO A C 1
ATOM 613 O O . PRO A 1 83 ? -13.106 2.238 31.617 1.00 79.56 83 PRO A O 1
ATOM 616 N N . LEU A 1 84 ? -11.516 3.725 31.058 1.00 82.12 84 LEU A N 1
ATOM 617 C CA . LEU A 1 84 ? -10.947 2.880 30.012 1.00 82.12 84 LEU A CA 1
ATOM 618 C C . LEU A 1 84 ? -10.308 1.629 30.625 1.00 82.12 84 LEU A C 1
ATOM 620 O O . LEU A 1 84 ? -9.469 1.733 31.519 1.00 82.12 84 LEU A O 1
ATOM 6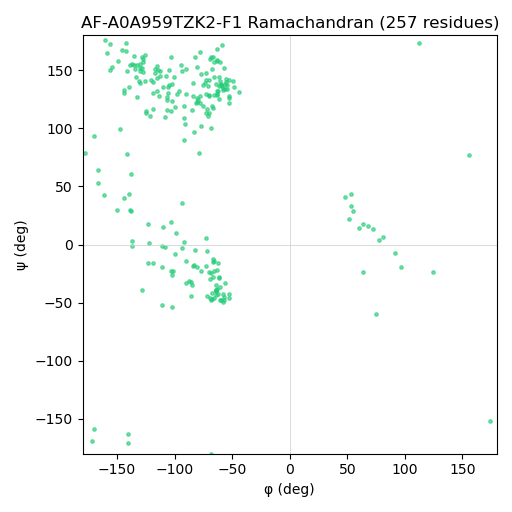24 N N . GLU A 1 85 ? -10.680 0.463 30.103 1.00 80.88 85 GLU A N 1
ATOM 625 C CA . GLU A 1 85 ? -10.120 -0.834 30.484 1.00 80.88 85 GLU A CA 1
ATOM 626 C C . GLU A 1 85 ? -9.408 -1.479 29.295 1.00 80.88 85 GLU A C 1
ATOM 628 O O . GLU A 1 85 ? -9.786 -1.290 28.132 1.00 80.88 85 GLU A O 1
ATOM 633 N N . GLU A 1 86 ? -8.356 -2.241 29.589 1.00 82.19 86 GLU A N 1
ATOM 634 C CA . GLU A 1 86 ? -7.617 -2.994 28.580 1.00 82.19 86 GLU A CA 1
ATOM 635 C C . GLU A 1 86 ? -8.566 -3.902 27.776 1.00 82.19 86 GLU A C 1
ATOM 637 O O . GLU A 1 86 ? -9.430 -4.587 28.321 1.00 82.19 86 GLU A O 1
ATOM 642 N N . GLY A 1 87 ? -8.415 -3.891 26.453 1.00 75.00 87 GLY A N 1
ATOM 643 C CA . GLY A 1 87 ? -9.251 -4.641 25.520 1.00 75.00 87 GLY A CA 1
ATOM 644 C C . GLY A 1 87 ? -10.467 -3.879 24.990 1.00 75.00 87 GLY A C 1
ATOM 645 O O . GLY A 1 87 ? -11.115 -4.366 24.059 1.00 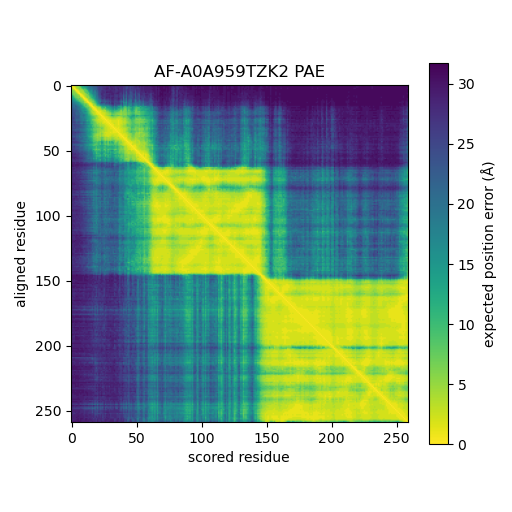75.00 87 GLY A O 1
ATOM 646 N N . MET A 1 88 ? -10.775 -2.681 25.500 1.00 81.12 88 MET A N 1
ATOM 647 C CA . MET A 1 88 ? -11.871 -1.868 24.960 1.00 81.12 88 MET A CA 1
ATOM 648 C C . MET A 1 88 ? -11.608 -1.454 23.506 1.00 81.12 88 MET A C 1
ATOM 650 O O . MET A 1 88 ? -10.561 -0.895 23.187 1.00 81.12 88 MET A O 1
ATOM 654 N N . LEU A 1 89 ? -12.582 -1.704 22.627 1.00 85.88 89 LEU A N 1
ATOM 655 C CA . LEU A 1 89 ? -12.503 -1.445 21.187 1.00 85.88 89 LEU A CA 1
ATOM 656 C C . LEU A 1 89 ? -13.319 -0.219 20.776 1.00 85.88 89 LEU A C 1
ATOM 658 O O . LEU A 1 89 ? -14.486 -0.081 21.140 1.00 85.88 89 LEU A O 1
ATOM 662 N N . PHE A 1 90 ? -12.738 0.606 19.909 1.00 87.12 90 PHE A N 1
ATOM 663 C CA . PHE A 1 90 ? -13.341 1.826 19.385 1.00 87.12 90 PHE A CA 1
ATOM 664 C C . PHE A 1 90 ? -13.181 1.886 17.871 1.00 87.12 90 PHE A C 1
ATOM 666 O O . PHE A 1 90 ? -12.075 1.776 17.350 1.00 87.12 90 PHE A O 1
ATOM 673 N N . THR A 1 91 ? -14.283 2.082 17.152 1.00 89.12 91 THR A N 1
ATOM 674 C CA . THR A 1 91 ? -14.257 2.487 15.743 1.00 89.12 91 THR A CA 1
ATOM 675 C C . THR A 1 91 ? -14.463 3.995 15.660 1.00 89.12 91 THR A C 1
ATOM 677 O O . THR A 1 91 ? -15.403 4.548 16.227 1.00 89.12 91 THR A O 1
ATOM 680 N N . PHE A 1 92 ? -13.601 4.696 14.942 1.00 91.12 92 PHE A N 1
ATOM 681 C CA . PHE A 1 92 ? -13.733 6.138 14.786 1.00 91.12 92 PHE A CA 1
ATOM 682 C C . PHE A 1 92 ? -13.525 6.575 13.345 1.00 91.12 92 PHE A C 1
ATOM 684 O O . PHE A 1 92 ? -12.848 5.903 12.569 1.00 91.12 92 PHE A O 1
ATOM 691 N N . VAL A 1 93 ? -14.119 7.712 12.994 1.00 91.81 93 VAL A N 1
ATOM 692 C CA . VAL A 1 93 ? -13.951 8.359 11.692 1.00 91.81 93 VAL A CA 1
ATOM 693 C C . VAL A 1 93 ? -13.395 9.758 11.916 1.00 91.81 93 VAL A C 1
ATOM 695 O O . VAL A 1 93 ? -14.123 10.604 12.437 1.00 91.81 93 VAL A O 1
ATOM 698 N N . PRO A 1 94 ? -12.133 10.020 11.545 1.00 94.12 94 PRO A N 1
ATOM 699 C CA . PRO A 1 94 ? -11.551 11.343 11.647 1.00 94.12 94 PRO A CA 1
ATOM 700 C C . PRO A 1 94 ? -12.137 12.267 10.582 1.00 94.12 94 PRO A C 1
ATOM 702 O O . PRO A 1 94 ? -12.347 11.862 9.436 1.00 94.12 94 PRO A O 1
ATOM 705 N N . ASP A 1 95 ? -12.372 13.524 10.943 1.00 94.88 95 ASP A N 1
ATOM 706 C CA . ASP A 1 95 ? -12.763 14.579 10.003 1.00 94.88 95 ASP A CA 1
ATOM 707 C C . ASP A 1 95 ? -11.569 15.168 9.235 1.00 94.88 95 ASP A C 1
ATOM 709 O O . ASP A 1 95 ? -11.734 15.731 8.152 1.00 94.88 95 ASP A O 1
ATOM 713 N N . THR A 1 96 ? -10.358 14.978 9.754 1.00 92.19 96 THR A N 1
ATOM 714 C CA . THR A 1 96 ? -9.126 15.581 9.251 1.00 92.19 96 THR A CA 1
ATOM 715 C C . THR A 1 96 ? -8.057 14.514 9.076 1.00 92.19 96 THR A C 1
ATOM 717 O O . THR A 1 96 ? -7.885 13.634 9.917 1.00 92.19 96 THR A O 1
ATOM 720 N N . THR A 1 97 ? -7.305 14.597 7.977 1.00 89.19 97 THR A N 1
ATOM 721 C CA . THR A 1 97 ? -6.154 13.716 7.769 1.00 89.19 97 THR A CA 1
ATOM 722 C C . THR A 1 97 ? -5.026 14.082 8.738 1.00 89.19 97 THR A C 1
ATOM 724 O O . THR A 1 97 ? -4.631 15.250 8.806 1.00 89.19 97 THR A O 1
ATOM 727 N N . ASN A 1 98 ? -4.482 13.109 9.474 1.00 93.19 98 ASN A N 1
ATOM 728 C CA . ASN A 1 98 ? -3.429 13.384 10.456 1.00 93.19 98 ASN A CA 1
ATOM 729 C C . ASN A 1 98 ? -2.119 13.828 9.781 1.00 93.19 98 ASN A C 1
ATOM 731 O O . ASN A 1 98 ? -1.800 13.417 8.665 1.00 93.19 98 ASN A O 1
ATOM 735 N N . ALA A 1 99 ? -1.326 14.646 10.472 1.00 89.06 99 ALA A N 1
ATOM 736 C CA . ALA A 1 99 ? -0.031 15.123 9.972 1.00 89.06 99 ALA A CA 1
ATOM 737 C C . ALA A 1 99 ? 1.181 14.512 10.690 1.00 89.06 99 ALA A C 1
ATOM 739 O O . ALA A 1 99 ? 2.312 14.790 10.305 1.00 89.06 99 ALA A O 1
ATOM 740 N N . GLY A 1 100 ? 0.946 13.671 11.693 1.00 91.19 100 GLY A N 1
ATOM 741 C CA . GLY A 1 100 ? 1.968 13.038 12.516 1.00 91.19 100 GLY A CA 1
ATOM 742 C C . GLY A 1 100 ? 1.322 12.255 13.665 1.00 91.19 100 GLY A C 1
ATOM 743 O O . GLY A 1 100 ? 0.169 11.829 13.507 1.00 91.19 100 GLY A O 1
ATOM 744 N N . PRO A 1 101 ? 2.026 12.093 14.800 1.00 94.50 101 PRO A N 1
ATOM 745 C CA . PRO A 1 101 ? 1.500 11.413 15.978 1.00 94.50 101 PRO A CA 1
ATOM 746 C C . PRO A 1 101 ? 0.186 12.043 16.441 1.00 94.50 101 PRO A C 1
ATOM 748 O O . PRO A 1 101 ? 0.046 13.266 16.442 1.00 94.50 101 PRO A O 1
ATOM 751 N N . VAL A 1 102 ? -0.773 11.211 16.850 1.00 96.19 102 VAL A N 1
ATOM 752 C CA . VAL A 1 102 ? -2.080 11.681 17.321 1.00 96.19 102 VAL A CA 1
ATOM 753 C C . VAL A 1 102 ? -2.454 11.058 18.655 1.00 96.19 102 VAL A C 1
ATOM 755 O O . VAL A 1 102 ? -2.022 9.959 18.995 1.00 96.19 102 VAL A O 1
ATOM 758 N N . HIS A 1 103 ? -3.308 11.756 19.389 1.00 97.25 103 HIS A N 1
ATOM 759 C CA . HIS A 1 103 ? -3.936 11.274 20.612 1.00 97.25 103 HIS A CA 1
ATOM 760 C C . HIS A 1 103 ? -5.433 11.104 20.375 1.00 97.25 103 HIS A C 1
ATOM 762 O O . HIS A 1 103 ? -6.016 11.847 19.587 1.00 97.25 103 HIS A O 1
ATOM 768 N N . LEU A 1 104 ? -6.060 10.157 21.061 1.00 95.12 104 LEU A N 1
ATOM 769 C CA . LEU A 1 104 ? -7.505 9.995 21.088 1.00 95.12 104 LEU A CA 1
ATOM 770 C C . LEU A 1 104 ? -8.027 10.459 22.449 1.00 95.12 104 LEU A C 1
ATOM 772 O O . LEU A 1 104 ? -7.553 10.023 23.497 1.00 95.12 104 LEU A O 1
ATOM 776 N N . GLU A 1 105 ? -8.999 11.360 22.416 1.00 95.00 105 GLU A N 1
ATOM 777 C CA . GLU A 1 105 ? -9.698 11.878 23.582 1.00 95.00 105 GLU A CA 1
ATOM 778 C C . GLU A 1 105 ? -11.179 11.528 23.458 1.00 95.00 105 GLU A C 1
ATOM 780 O O . GLU A 1 105 ? -11.860 11.967 22.526 1.00 95.00 105 GLU A O 1
ATOM 785 N N . LEU A 1 106 ? -11.677 10.720 24.393 1.00 90.62 106 LEU A N 1
ATOM 786 C CA . LEU A 1 106 ? -13.054 10.241 24.386 1.00 90.62 106 LEU A CA 1
ATOM 787 C C . LEU A 1 106 ? -13.814 10.819 25.578 1.00 90.62 106 LEU A C 1
ATOM 789 O O . LEU A 1 106 ? -13.363 10.697 26.715 1.00 90.62 106 LEU A O 1
ATOM 793 N N . ASN A 1 107 ? -14.969 11.440 25.329 1.00 87.94 107 ASN A N 1
ATOM 794 C CA . ASN A 1 107 ? -15.844 12.016 26.362 1.00 87.94 107 ASN A CA 1
ATOM 795 C C . ASN A 1 107 ? -15.149 12.997 27.325 1.00 87.94 107 ASN A C 1
ATOM 797 O O . ASN A 1 107 ? -15.492 13.058 28.505 1.00 87.94 107 ASN A O 1
ATOM 801 N N . GLY A 1 108 ? -14.153 13.748 26.849 1.00 85.69 108 GLY A N 1
ATOM 802 C CA . GLY A 1 108 ? -13.400 14.690 27.683 1.00 85.69 108 GLY A CA 1
ATOM 803 C C . GLY A 1 108 ? -12.517 14.036 28.754 1.00 85.69 108 GLY A C 1
ATOM 804 O O . GLY A 1 108 ? -12.090 14.723 29.681 1.00 85.69 108 GLY A O 1
ATOM 805 N N . GLN A 1 109 ? -12.246 12.727 28.655 1.00 87.06 109 GLN A N 1
ATOM 806 C CA . GLN A 1 109 ? -11.193 12.073 29.440 1.00 87.06 109 GLN A CA 1
ATOM 807 C C . GLN A 1 109 ? -9.798 12.556 28.996 1.00 87.06 109 GLN A C 1
ATOM 809 O O . GLN A 1 109 ? -9.669 13.392 28.106 1.00 87.06 109 GLN A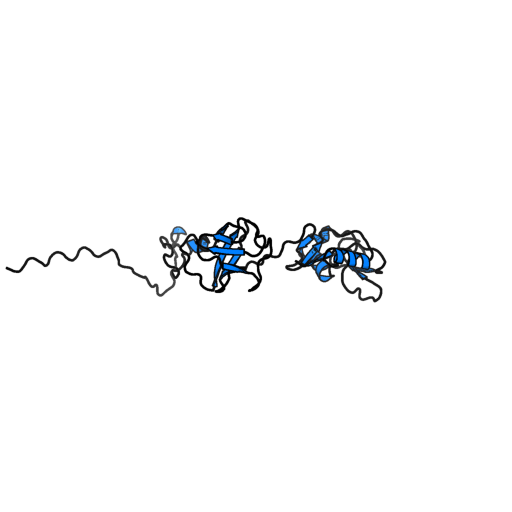 O 1
ATOM 814 N N . ALA A 1 110 ? -8.732 12.049 29.620 1.00 91.44 110 ALA A N 1
ATOM 815 C CA . ALA A 1 110 ? -7.372 12.379 29.203 1.00 91.44 110 ALA A CA 1
ATOM 816 C C . ALA A 1 110 ? -7.109 11.940 27.750 1.00 91.44 110 ALA A C 1
ATOM 818 O O . ALA A 1 110 ? -7.528 10.862 27.330 1.00 91.44 110 ALA A O 1
ATOM 819 N N . ALA A 1 111 ? -6.384 12.768 26.995 1.00 95.62 111 ALA A N 1
ATOM 820 C CA . ALA A 1 111 ? -5.942 12.426 25.649 1.00 95.62 111 ALA A CA 1
ATOM 821 C C . ALA A 1 111 ? -4.839 11.360 25.719 1.00 95.62 111 ALA A C 1
ATOM 823 O O . ALA A 1 111 ? -3.755 11.608 26.250 1.00 95.62 111 ALA A O 1
ATOM 824 N N . ILE A 1 112 ? -5.113 10.178 25.173 1.00 96.69 112 ILE A N 1
ATOM 825 C CA . ILE A 1 112 ? -4.207 9.025 25.213 1.00 96.69 112 ILE A CA 1
ATOM 826 C C . ILE A 1 112 ? -3.575 8.839 23.832 1.00 96.69 112 ILE A C 1
ATOM 828 O O . ILE A 1 112 ? -4.295 8.913 22.833 1.00 96.69 112 ILE A O 1
ATOM 832 N N . PRO A 1 113 ? -2.257 8.590 23.728 1.00 97.44 113 PRO A N 1
ATOM 833 C CA . PRO A 1 113 ? -1.613 8.376 22.439 1.00 97.44 113 PRO A CA 1
ATOM 834 C C . PRO A 1 113 ? -2.260 7.228 21.661 1.00 97.44 113 PRO A C 1
ATOM 836 O O . PRO A 1 113 ? -2.493 6.145 22.201 1.00 97.44 113 PRO A O 1
ATOM 839 N N . LEU A 1 114 ? -2.516 7.464 20.378 1.00 95.75 114 LEU A N 1
ATOM 840 C CA . LEU A 1 114 ? -2.818 6.411 19.422 1.00 95.75 114 LEU A CA 1
ATOM 841 C C . LEU A 1 114 ? -1.489 5.949 18.822 1.00 95.75 114 LEU A C 1
ATOM 843 O O . LEU A 1 114 ? -0.680 6.762 18.377 1.00 95.75 114 LEU A O 1
ATOM 847 N N . LYS A 1 115 ? -1.264 4.643 18.829 1.00 94.50 115 LYS A N 1
ATOM 848 C CA . LYS A 1 115 ? -0.037 3.975 18.409 1.00 94.50 115 LYS A CA 1
ATOM 849 C C . LYS A 1 115 ? -0.344 2.916 17.364 1.00 94.50 115 LYS A C 1
ATOM 851 O O . LYS A 1 115 ? -1.486 2.483 17.185 1.00 94.50 115 LYS A O 1
ATOM 856 N N . ARG A 1 116 ? 0.696 2.491 16.663 1.00 89.00 116 ARG A N 1
ATOM 857 C CA . ARG A 1 116 ? 0.687 1.316 15.791 1.00 89.00 116 ARG A CA 1
ATOM 858 C C . ARG A 1 116 ? 1.851 0.413 16.167 1.00 89.00 116 ARG A C 1
ATOM 860 O O . ARG A 1 116 ? 2.816 0.867 16.767 1.00 89.00 116 ARG A O 1
ATOM 867 N N . ASN A 1 117 ? 1.772 -0.860 15.782 1.00 84.44 117 ASN A N 1
ATOM 868 C CA . ASN A 1 117 ? 2.837 -1.836 16.042 1.00 84.44 117 ASN A CA 1
ATOM 869 C C . ASN A 1 117 ? 3.328 -1.805 17.506 1.00 84.44 117 ASN A C 1
ATOM 871 O O . ASN A 1 117 ? 4.527 -1.880 17.759 1.00 84.44 117 ASN A O 1
ATOM 875 N N . VAL A 1 118 ? 2.405 -1.679 18.466 1.00 82.12 118 VAL A N 1
ATOM 876 C CA . VAL A 1 118 ? 2.674 -1.574 19.909 1.00 82.12 118 VAL A CA 1
ATOM 877 C C . VAL A 1 118 ? 3.210 -0.204 20.346 1.00 82.12 118 VAL A C 1
ATOM 879 O O . VAL A 1 118 ? 2.573 0.455 21.163 1.00 82.12 118 VAL A O 1
ATOM 882 N N . SER A 1 119 ? 4.349 0.262 19.836 1.00 88.25 119 SER A N 1
ATOM 883 C CA . SER A 1 119 ? 5.007 1.476 20.363 1.00 88.25 119 SER A CA 1
ATOM 884 C C . SER A 1 119 ? 5.150 2.627 19.375 1.00 88.25 119 SER A C 1
ATOM 886 O O . SER A 1 119 ? 5.413 3.759 19.797 1.00 88.25 119 SER A O 1
ATOM 888 N N . ASP A 1 120 ? 4.991 2.359 18.081 1.00 88.81 120 ASP A N 1
ATOM 889 C CA . ASP A 1 120 ? 5.289 3.333 17.039 1.00 88.81 120 ASP A CA 1
ATOM 890 C C . ASP A 1 120 ? 4.218 4.421 16.997 1.00 88.81 120 ASP A C 1
ATOM 892 O O . ASP A 1 120 ? 3.012 4.159 17.085 1.00 88.81 120 ASP A O 1
ATOM 896 N N . ASP A 1 121 ? 4.666 5.659 16.816 1.00 92.56 121 ASP A N 1
ATOM 897 C CA . ASP A 1 121 ? 3.768 6.756 16.492 1.00 92.56 121 ASP A CA 1
ATOM 898 C C . ASP A 1 121 ? 3.122 6.569 15.116 1.00 92.56 121 ASP A C 1
ATOM 900 O O . ASP A 1 121 ? 3.628 5.873 14.232 1.00 92.56 121 ASP A O 1
ATOM 904 N N . LEU A 1 122 ? 1.977 7.222 14.920 1.00 90.38 122 LEU A N 1
ATOM 905 C CA . LEU A 1 122 ? 1.377 7.309 13.597 1.00 90.38 122 LEU A CA 1
ATOM 906 C C . LEU A 1 122 ? 2.174 8.274 12.718 1.00 90.38 122 LEU A C 1
ATOM 908 O O . LEU A 1 122 ? 2.382 9.435 13.070 1.00 90.38 122 LEU A O 1
ATOM 912 N N . ASP A 1 123 ? 2.524 7.812 11.520 1.00 86.38 123 ASP A N 1
ATOM 913 C CA . ASP A 1 123 ? 3.024 8.676 10.456 1.00 86.38 123 ASP A CA 1
ATOM 914 C C . ASP A 1 123 ? 1.928 9.615 9.936 1.00 86.38 123 ASP A C 1
ATOM 916 O O . ASP A 1 123 ? 0.726 9.358 10.067 1.00 86.38 123 ASP A O 1
ATOM 920 N N . SER A 1 124 ? 2.338 10.686 9.257 1.00 85.00 124 SER A N 1
ATOM 921 C CA . SER A 1 124 ? 1.419 11.558 8.525 1.00 85.00 124 SER A CA 1
ATOM 922 C C . SER A 1 124 ? 0.574 10.776 7.510 1.00 85.00 124 SER A C 1
ATOM 924 O O . SER A 1 124 ? 1.093 9.903 6.811 1.00 85.00 124 SER A O 1
ATOM 926 N N . ALA A 1 125 ? -0.694 11.156 7.360 1.00 83.00 125 ALA A N 1
ATOM 927 C CA . ALA A 1 125 ? -1.653 10.601 6.404 1.00 83.00 125 ALA A CA 1
ATOM 928 C C . ALA A 1 125 ? -2.014 9.113 6.589 1.00 83.00 125 ALA A C 1
ATOM 930 O O . ALA A 1 125 ? -2.572 8.491 5.682 1.00 83.00 125 ALA A O 1
ATOM 931 N N . VAL A 1 126 ? -1.746 8.547 7.768 1.00 85.50 126 VAL A N 1
ATOM 932 C CA . VAL A 1 126 ? -2.237 7.222 8.180 1.00 85.50 126 VAL A CA 1
ATOM 933 C C . VAL A 1 126 ? -3.751 7.265 8.415 1.00 85.50 126 VAL A C 1
ATOM 935 O O . VAL A 1 126 ? -4.509 6.426 7.927 1.00 85.50 126 VAL A O 1
ATOM 938 N N . LEU A 1 127 ? -4.220 8.279 9.127 1.00 90.38 127 LEU A N 1
ATOM 939 C CA . LEU A 1 127 ? -5.635 8.535 9.331 1.00 90.38 127 LEU A CA 1
ATOM 940 C C . LEU A 1 127 ? -6.101 9.484 8.240 1.00 90.38 127 LEU A C 1
ATOM 942 O O . LEU A 1 127 ? -5.714 10.645 8.227 1.00 90.38 127 LEU A O 1
ATOM 946 N N . VAL A 1 128 ? -6.895 8.981 7.305 1.00 89.56 128 VAL A N 1
ATOM 947 C CA . VAL A 1 128 ? -7.477 9.736 6.199 1.00 89.56 128 VAL A CA 1
ATOM 948 C C . VAL A 1 128 ? -8.880 10.155 6.604 1.00 89.56 128 VAL A C 1
ATOM 950 O O . VAL A 1 128 ? -9.667 9.322 7.061 1.00 89.56 128 VAL A O 1
ATOM 953 N N . SER A 1 129 ? -9.193 11.431 6.386 1.00 91.00 129 SER A N 1
ATOM 954 C CA . SER A 1 129 ? -10.526 11.983 6.634 1.00 91.00 129 SER A CA 1
ATOM 955 C C . SER A 1 129 ? -11.635 11.113 6.023 1.00 91.00 129 SER A C 1
ATOM 957 O O . SER A 1 129 ? -11.526 10.632 4.889 1.00 91.00 129 SER A O 1
ATOM 959 N N . GLY A 1 130 ? -12.697 10.886 6.797 1.00 86.31 130 GLY A N 1
ATOM 960 C CA . GLY A 1 130 ? -13.894 10.166 6.369 1.00 86.31 130 GLY A CA 1
ATOM 961 C C . GLY A 1 130 ? -13.761 8.641 6.321 1.00 86.31 130 GLY A C 1
ATOM 962 O O . GLY A 1 130 ? -14.709 7.974 5.906 1.00 86.31 130 GLY A O 1
ATOM 963 N N . ARG A 1 131 ? -12.626 8.060 6.736 1.00 86.69 131 ARG A N 1
ATOM 964 C CA . ARG A 1 131 ? -12.441 6.599 6.770 1.00 86.69 131 ARG A CA 1
ATOM 965 C C . ARG A 1 131 ? -12.587 6.034 8.185 1.00 86.69 131 ARG A C 1
ATOM 967 O O . ARG A 1 131 ? -12.054 6.627 9.113 1.00 86.69 131 ARG A O 1
ATOM 974 N N . PRO A 1 132 ? -13.266 4.891 8.371 1.00 88.81 132 PRO A N 1
ATOM 975 C CA . PRO A 1 132 ? -13.341 4.248 9.673 1.00 88.81 132 PRO A CA 1
ATOM 976 C C . PRO A 1 132 ? -12.034 3.536 10.027 1.00 88.81 132 PRO A C 1
ATOM 978 O O . PRO A 1 132 ? -11.455 2.820 9.208 1.00 88.81 132 PRO A O 1
ATOM 981 N N . TYR A 1 133 ? -11.617 3.700 11.276 1.00 91.25 133 TYR A N 1
ATOM 982 C CA . TYR A 1 133 ? -10.446 3.076 11.878 1.00 91.25 133 TYR A CA 1
ATOM 983 C C . TYR A 1 133 ? -10.855 2.350 13.150 1.00 91.25 133 TYR A C 1
ATOM 985 O O . TYR A 1 133 ? -11.684 2.859 13.895 1.00 91.25 133 TYR A O 1
ATOM 993 N N . LEU A 1 134 ? -10.275 1.178 13.399 1.00 91.00 134 LEU A N 1
ATOM 994 C CA . LEU A 1 134 ? -10.506 0.407 14.621 1.00 91.00 134 LEU A CA 1
ATOM 995 C C . LEU A 1 134 ? -9.277 0.526 15.516 1.00 91.00 134 LEU A C 1
ATOM 997 O O . LEU A 1 134 ? -8.167 0.265 15.052 1.00 91.00 134 LEU A O 1
ATOM 1001 N N . ALA A 1 135 ? -9.477 0.863 16.784 1.00 91.88 135 ALA A N 1
ATOM 1002 C CA . ALA A 1 135 ? -8.445 0.868 17.807 1.00 91.88 135 ALA A CA 1
ATOM 1003 C C . ALA A 1 135 ? -8.876 0.069 19.039 1.00 91.88 135 ALA A C 1
ATOM 1005 O O . ALA A 1 135 ? -10.066 -0.022 19.334 1.00 91.88 135 ALA A O 1
ATOM 1006 N N . VAL A 1 136 ? -7.906 -0.495 19.755 1.00 89.56 136 VAL A N 1
ATOM 1007 C CA . VAL A 1 136 ? -8.096 -1.152 21.056 1.00 89.56 136 VAL A CA 1
ATOM 1008 C C . VAL A 1 136 ? -7.285 -0.422 22.119 1.00 89.56 136 VAL A C 1
ATOM 1010 O O . VAL A 1 136 ? -6.172 -0.004 21.833 1.00 89.56 136 VAL A O 1
ATOM 1013 N N . PHE A 1 137 ? -7.806 -0.243 23.326 1.00 89.69 137 PHE A N 1
ATOM 1014 C CA . PHE A 1 137 ? -7.006 0.253 24.444 1.00 89.69 137 PHE A CA 1
ATOM 1015 C C . PHE A 1 137 ? -6.186 -0.897 25.044 1.00 89.69 137 PHE A C 1
ATOM 1017 O O . PHE A 1 137 ? -6.754 -1.931 25.382 1.00 89.69 137 PHE A O 1
ATOM 1024 N N . ASP A 1 138 ? -4.868 -0.746 25.165 1.00 84.75 138 ASP A N 1
ATOM 1025 C CA . ASP A 1 138 ? -3.959 -1.786 25.690 1.00 84.75 138 ASP A CA 1
ATOM 1026 C C . ASP A 1 138 ? -3.589 -1.596 27.175 1.00 84.75 138 ASP A C 1
ATOM 1028 O O . ASP A 1 138 ? -2.687 -2.255 27.683 1.00 84.75 138 ASP A O 1
ATOM 1032 N N . GLY A 1 139 ? -4.262 -0.667 27.862 1.00 86.31 139 GLY A N 1
ATOM 1033 C CA . GLY A 1 139 ? -3.962 -0.272 29.240 1.00 86.31 139 GLY A CA 1
ATOM 1034 C C . GLY A 1 139 ? -3.079 0.977 29.358 1.00 86.31 139 GLY A C 1
ATOM 1035 O O . GLY A 1 139 ? -3.101 1.630 30.401 1.00 86.31 139 GLY A O 1
ATOM 1036 N N . LEU A 1 140 ? -2.355 1.362 28.300 1.00 91.31 140 LEU A N 1
ATOM 1037 C CA . LEU A 1 140 ? -1.492 2.554 28.268 1.00 91.31 140 LEU A CA 1
ATOM 1038 C C . LEU A 1 140 ? -1.767 3.464 27.064 1.00 91.31 140 LEU A C 1
ATOM 1040 O O . LEU A 1 140 ? -1.753 4.688 27.191 1.00 91.31 140 LEU A O 1
ATOM 1044 N N . HIS A 1 141 ? -2.023 2.875 25.901 1.00 95.50 141 HIS A N 1
ATOM 1045 C CA . HIS A 1 141 ? -2.214 3.538 24.620 1.00 95.50 141 HIS A CA 1
ATOM 1046 C C . HIS A 1 141 ? -3.420 2.952 23.883 1.00 95.50 141 HIS A C 1
ATOM 1048 O O . HIS A 1 141 ? -3.871 1.833 24.137 1.00 95.50 141 HIS A O 1
ATOM 1054 N N . PHE A 1 142 ? -3.926 3.692 22.902 1.00 94.69 142 PHE A N 1
ATOM 1055 C CA . PHE A 1 142 ? -4.790 3.102 21.888 1.00 94.69 142 PHE A CA 1
ATOM 1056 C C . PHE A 1 142 ? -3.927 2.470 20.794 1.00 94.69 142 PHE A C 1
ATOM 1058 O O . PHE A 1 142 ? -3.080 3.136 20.215 1.00 94.69 142 PHE A O 1
ATOM 1065 N N . GLN A 1 143 ? -4.163 1.207 20.463 1.00 93.25 143 GLN A N 1
ATOM 1066 C CA . GLN A 1 143 ? -3.502 0.480 19.384 1.00 93.25 143 GLN A CA 1
ATOM 1067 C C . GLN A 1 143 ? -4.396 0.441 18.153 1.00 93.25 143 GLN A C 1
ATOM 1069 O O . GLN A 1 143 ? -5.482 -0.140 18.177 1.00 93.25 143 GLN A O 1
ATOM 1074 N N . LEU A 1 144 ? -3.932 1.029 17.055 1.00 92.44 144 LEU A N 1
ATOM 1075 C CA . LEU A 1 144 ? -4.624 0.997 15.774 1.00 92.44 144 LEU A CA 1
ATOM 1076 C C . LEU A 1 144 ? -4.577 -0.421 15.180 1.00 92.44 144 LEU A C 1
ATOM 1078 O O . LEU A 1 144 ? -3.521 -0.909 14.778 1.00 92.44 144 LEU A O 1
ATOM 1082 N N . LEU A 1 145 ? -5.736 -1.073 15.088 1.00 87.50 145 LEU A N 1
ATOM 1083 C CA . LEU A 1 145 ? -5.888 -2.431 14.555 1.00 87.50 145 LEU A CA 1
ATOM 1084 C C . LEU A 1 145 ? -6.082 -2.451 13.039 1.00 87.50 145 LEU A C 1
ATOM 1086 O O . LEU A 1 145 ? -5.670 -3.392 12.358 1.00 87.50 145 LEU A O 1
ATOM 1090 N N . THR A 1 146 ? -6.715 -1.420 12.482 1.00 77.25 146 THR A N 1
ATOM 1091 C CA . THR A 1 146 ? -6.834 -1.283 11.028 1.00 77.25 146 THR A CA 1
ATOM 1092 C C . THR A 1 146 ? -5.459 -1.051 10.419 1.00 77.25 146 THR A C 1
ATOM 1094 O O . THR A 1 146 ? -4.823 -0.029 10.672 1.00 77.25 146 THR A O 1
ATOM 1097 N N . GLN A 1 147 ? -5.012 -1.981 9.574 1.00 62.03 147 GLN A N 1
ATOM 1098 C CA . GLN A 1 147 ? -3.784 -1.802 8.813 1.00 62.03 147 GLN A CA 1
ATOM 1099 C C . GLN A 1 147 ? -3.965 -0.704 7.775 1.00 62.03 147 GLN A C 1
ATOM 1101 O O . GLN A 1 147 ? -4.505 -0.925 6.688 1.00 62.03 147 GLN A O 1
ATOM 1106 N N . VAL A 1 148 ? -3.472 0.485 8.095 1.00 58.88 148 VAL A N 1
ATOM 1107 C CA . VAL A 1 148 ? -3.357 1.539 7.099 1.00 58.88 148 VAL A CA 1
ATOM 1108 C C . VAL A 1 148 ? -2.076 1.301 6.331 1.00 58.88 148 VAL A C 1
ATOM 1110 O O . VAL A 1 148 ? -0.974 1.645 6.751 1.00 58.88 148 VAL A O 1
ATOM 1113 N N . THR A 1 149 ? -2.209 0.649 5.190 1.00 64.88 149 THR A N 1
ATOM 1114 C CA . THR A 1 149 ? -1.103 0.568 4.246 1.00 64.88 149 THR A CA 1
ATOM 1115 C C . THR A 1 149 ? -0.844 1.974 3.693 1.00 64.88 149 THR A C 1
ATOM 1117 O O . THR A 1 149 ? -1.755 2.541 3.077 1.00 64.88 149 THR A O 1
ATOM 1120 N N . LYS A 1 150 ? 0.360 2.530 3.898 1.00 72.19 150 LYS A N 1
ATOM 1121 C CA . LYS A 1 150 ? 0.785 3.846 3.375 1.00 72.19 150 LYS A CA 1
ATOM 1122 C C . LYS A 1 150 ? 0.363 3.979 1.912 1.00 72.19 150 LYS A C 1
ATOM 1124 O O . LYS A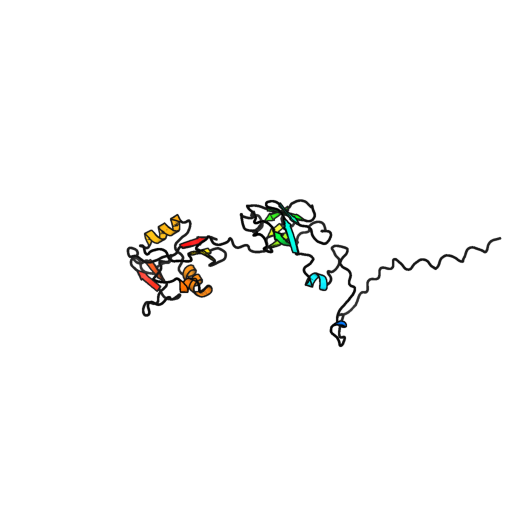 1 150 ? 0.564 3.031 1.168 1.00 72.19 150 LYS A O 1
ATOM 1129 N N . PRO A 1 151 ? -0.280 5.050 1.438 1.00 78.31 151 PRO A N 1
ATOM 1130 C CA . PRO A 1 151 ? -0.645 5.122 0.026 1.00 78.31 151 PRO A CA 1
ATOM 1131 C C . PRO A 1 151 ? 0.609 5.077 -0.856 1.00 78.31 151 PRO A C 1
ATOM 1133 O O . PRO A 1 151 ? 1.660 5.608 -0.498 1.00 78.31 151 PRO A O 1
ATOM 1136 N N . CYS A 1 152 ? 0.499 4.431 -2.015 1.00 88.00 152 CYS A N 1
ATOM 1137 C CA . CYS A 1 152 ? 1.553 4.506 -3.014 1.00 88.00 152 CYS A CA 1
ATOM 1138 C C . CYS A 1 152 ? 1.676 5.934 -3.546 1.00 88.00 152 CYS A C 1
ATOM 1140 O O . CYS A 1 152 ? 0.679 6.649 -3.671 1.00 88.00 152 CYS A O 1
ATOM 1142 N N . ARG A 1 153 ? 2.911 6.356 -3.832 1.00 88.56 153 ARG A N 1
ATOM 1143 C CA . ARG A 1 153 ? 3.180 7.676 -4.412 1.00 88.56 153 ARG A CA 1
ATOM 1144 C C . ARG A 1 153 ? 2.485 7.824 -5.772 1.00 88.56 153 ARG A C 1
ATOM 1146 O O . ARG A 1 153 ? 2.209 6.838 -6.451 1.00 88.56 153 ARG A O 1
ATOM 1153 N N . ALA A 1 154 ? 2.230 9.060 -6.192 1.00 90.75 154 ALA A N 1
ATOM 1154 C CA . ALA A 1 154 ? 1.646 9.312 -7.507 1.00 90.75 154 ALA A CA 1
ATOM 1155 C C . ALA A 1 154 ? 2.486 8.651 -8.621 1.00 90.75 154 ALA A C 1
ATOM 1157 O O . ALA A 1 154 ? 3.717 8.685 -8.586 1.00 90.75 154 ALA A O 1
ATOM 1158 N N . GLY A 1 155 ? 1.813 8.024 -9.589 1.00 92.44 155 GLY A N 1
ATOM 1159 C CA . GLY A 1 155 ? 2.464 7.275 -10.670 1.00 92.44 155 GLY A CA 1
ATOM 1160 C C . GLY A 1 155 ? 2.902 5.852 -10.302 1.00 92.44 155 GLY A C 1
ATOM 1161 O O . GLY A 1 155 ? 3.556 5.195 -11.113 1.00 92.44 155 GLY A O 1
ATOM 1162 N N . THR A 1 156 ? 2.552 5.349 -9.114 1.00 94.88 156 THR A N 1
ATOM 1163 C CA . THR A 1 156 ? 2.786 3.951 -8.725 1.00 94.88 156 THR A CA 1
ATOM 1164 C C . THR A 1 156 ? 1.505 3.280 -8.226 1.00 94.88 156 THR A C 1
ATOM 1166 O O . THR A 1 156 ? 0.547 3.934 -7.807 1.00 94.88 156 THR A O 1
ATOM 1169 N N . TRP A 1 157 ? 1.472 1.953 -8.294 1.00 92.81 157 TRP A N 1
ATOM 1170 C CA . TRP A 1 157 ? 0.383 1.115 -7.802 1.00 92.81 157 TRP A CA 1
ATOM 1171 C C . TRP A 1 157 ? 0.849 0.250 -6.643 1.00 92.81 157 TRP A C 1
ATOM 1173 O O . TRP A 1 157 ? 2.017 -0.126 -6.566 1.00 92.81 157 TRP A O 1
ATOM 1183 N N . ALA A 1 158 ? -0.077 -0.070 -5.740 1.00 90.69 158 ALA A N 1
ATOM 1184 C CA . ALA A 1 158 ? 0.187 -0.975 -4.633 1.00 90.69 158 ALA A CA 1
ATOM 1185 C C . ALA A 1 158 ? 0.301 -2.404 -5.150 1.00 90.69 158 ALA A C 1
ATOM 1187 O O . ALA A 1 158 ? -0.689 -2.982 -5.585 1.00 90.69 158 ALA A O 1
ATOM 1188 N N . LEU A 1 159 ? 1.505 -2.957 -5.057 1.00 89.25 159 LEU A N 1
ATOM 1189 C CA . LEU A 1 159 ? 1.763 -4.359 -5.342 1.00 89.25 159 LEU A CA 1
ATOM 1190 C C . LEU A 1 159 ? 1.511 -5.220 -4.101 1.00 89.25 159 LEU A C 1
ATOM 1192 O O . LEU A 1 159 ? 0.901 -6.281 -4.171 1.00 89.25 159 LEU A O 1
ATOM 1196 N N . SER A 1 160 ? 1.990 -4.752 -2.951 1.00 85.31 160 SER A N 1
ATOM 1197 C CA . SER A 1 160 ? 1.854 -5.440 -1.672 1.00 85.31 160 SER A CA 1
ATOM 1198 C C . SER A 1 160 ? 1.570 -4.438 -0.547 1.00 85.31 160 SER A C 1
ATOM 1200 O O . SER A 1 160 ? 1.307 -3.246 -0.769 1.00 85.31 160 SER A O 1
ATOM 1202 N N . ARG A 1 161 ? 1.606 -4.921 0.699 1.00 79.50 161 ARG A N 1
ATOM 1203 C CA . ARG A 1 161 ? 1.527 -4.059 1.886 1.00 79.50 161 ARG A CA 1
ATOM 1204 C C . ARG A 1 161 ? 2.763 -3.177 2.057 1.00 79.50 161 ARG A C 1
ATOM 1206 O O . ARG A 1 161 ? 2.628 -2.123 2.661 1.00 79.50 161 ARG A O 1
ATOM 1213 N N . THR A 1 162 ? 3.899 -3.592 1.498 1.00 85.44 162 THR A N 1
ATOM 1214 C CA . THR A 1 162 ? 5.220 -2.975 1.687 1.00 85.44 162 THR A CA 1
ATOM 1215 C C . THR A 1 162 ? 5.867 -2.529 0.380 1.00 85.44 162 THR A C 1
ATOM 1217 O O . THR A 1 162 ? 6.979 -2.020 0.400 1.00 85.44 162 THR A O 1
ATOM 1220 N N . THR A 1 163 ? 5.199 -2.707 -0.764 1.00 90.81 163 THR A N 1
ATOM 1221 C CA . THR A 1 163 ? 5.794 -2.425 -2.072 1.00 90.81 163 THR A CA 1
ATOM 1222 C C . THR A 1 163 ? 4.805 -1.748 -3.008 1.00 90.81 163 THR A C 1
ATOM 1224 O O . THR A 1 163 ? 3.656 -2.179 -3.158 1.00 90.81 163 THR A O 1
ATOM 1227 N N . CYS A 1 164 ? 5.285 -0.716 -3.691 1.00 94.69 164 CYS A N 1
ATOM 1228 C CA . CYS A 1 164 ? 4.635 -0.083 -4.826 1.00 94.69 164 CYS A CA 1
ATOM 1229 C C . CYS A 1 164 ? 5.443 -0.320 -6.105 1.00 94.69 164 CYS A C 1
ATOM 1231 O O . CYS A 1 164 ? 6.669 -0.286 -6.067 1.00 94.69 164 CYS A O 1
ATOM 1233 N N . ILE A 1 165 ? 4.769 -0.479 -7.240 1.00 96.06 165 ILE A N 1
ATOM 1234 C CA . ILE A 1 165 ? 5.378 -0.627 -8.569 1.00 96.06 165 ILE A CA 1
ATOM 1235 C C . ILE A 1 165 ? 5.004 0.552 -9.464 1.00 96.06 165 ILE A C 1
ATOM 1237 O O . ILE A 1 165 ? 3.889 1.066 -9.389 1.00 96.06 165 ILE A O 1
ATOM 1241 N N . GLN A 1 166 ? 5.924 1.012 -10.306 1.00 96.81 166 GLN A N 1
ATOM 1242 C CA . GLN A 1 166 ? 5.644 2.084 -11.259 1.00 96.81 166 GLN A CA 1
ATOM 1243 C C . GLN A 1 166 ? 4.550 1.698 -12.268 1.00 96.81 166 GLN A C 1
ATOM 1245 O O . GLN A 1 166 ? 4.586 0.630 -12.877 1.00 96.81 166 GLN A O 1
ATOM 1250 N N . ALA A 1 167 ? 3.581 2.596 -12.459 1.00 95.44 167 ALA A N 1
ATOM 1251 C CA . ALA A 1 167 ? 2.403 2.355 -13.292 1.00 95.44 167 ALA A CA 1
ATOM 1252 C C . ALA A 1 167 ? 2.721 2.269 -14.792 1.00 95.44 167 ALA A C 1
ATOM 1254 O O . ALA A 1 167 ? 2.042 1.554 -15.522 1.00 95.44 167 ALA A O 1
ATOM 1255 N N . LEU A 1 168 ? 3.763 2.969 -15.248 1.00 96.06 168 LEU A N 1
ATOM 1256 C CA . LEU A 1 168 ? 4.226 2.979 -16.638 1.00 96.06 168 LEU A CA 1
ATOM 1257 C C . LEU A 1 168 ? 5.725 2.658 -16.707 1.00 96.06 168 LEU A C 1
ATOM 1259 O O . LEU A 1 168 ? 6.452 3.012 -15.770 1.00 96.06 168 LEU A O 1
ATOM 1263 N N . PRO A 1 169 ? 6.196 2.014 -17.789 1.00 96.12 169 PRO A N 1
ATOM 1264 C CA . PRO A 1 169 ? 7.611 1.746 -17.961 1.00 96.12 169 PRO A CA 1
ATOM 1265 C C . PRO A 1 169 ? 8.359 3.036 -18.296 1.00 96.12 169 PRO A C 1
ATOM 1267 O O . PRO A 1 169 ? 7.827 3.935 -18.947 1.00 96.12 169 PRO A O 1
ATOM 1270 N N . ASP A 1 170 ? 9.604 3.124 -17.844 1.00 97.38 170 ASP A N 1
ATOM 1271 C CA . ASP A 1 170 ? 10.535 4.166 -18.258 1.00 97.38 170 ASP A CA 1
ATOM 1272 C C . ASP A 1 170 ? 11.197 3.823 -19.597 1.00 97.38 170 ASP A C 1
ATOM 1274 O O . ASP A 1 170 ? 11.251 2.666 -20.029 1.00 97.38 170 ASP A O 1
ATOM 1278 N N . THR A 1 171 ? 11.751 4.858 -20.229 1.00 97.06 171 THR A N 1
ATOM 1279 C CA . THR A 1 171 ? 12.483 4.776 -21.494 1.00 97.06 171 THR A CA 1
ATOM 1280 C C . THR A 1 171 ? 13.591 3.728 -21.454 1.00 97.06 171 THR A C 1
ATOM 1282 O O . THR A 1 171 ? 14.313 3.600 -20.464 1.00 97.06 171 THR A O 1
ATOM 1285 N N . ALA A 1 172 ? 13.767 3.015 -22.566 1.00 98.00 172 ALA A N 1
ATOM 1286 C CA . ALA A 1 172 ? 14.755 1.957 -22.667 1.00 98.00 172 ALA A CA 1
ATOM 1287 C C . ALA A 1 172 ? 16.196 2.460 -22.472 1.00 98.00 172 ALA A C 1
ATOM 1289 O O . ALA A 1 172 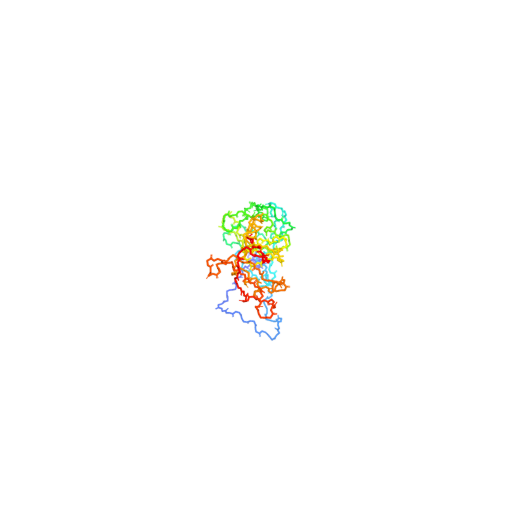? 16.667 3.342 -23.191 1.00 98.00 172 ALA A O 1
ATOM 1290 N N . VAL A 1 173 ? 16.915 1.850 -21.529 1.00 98.50 173 VAL A N 1
ATOM 1291 C CA . VAL A 1 173 ? 18.330 2.122 -21.214 1.00 98.50 173 VAL A CA 1
ATOM 1292 C C . VAL A 1 173 ? 19.048 0.814 -20.877 1.00 98.50 173 VAL A C 1
ATOM 1294 O O . VAL A 1 173 ? 18.419 -0.244 -20.808 1.00 98.50 173 VAL A O 1
ATOM 1297 N N . ASN A 1 174 ? 20.370 0.857 -20.702 1.00 98.38 174 ASN A N 1
ATOM 1298 C CA . ASN A 1 174 ? 21.126 -0.315 -20.260 1.00 98.38 174 ASN A CA 1
ATOM 1299 C C . ASN A 1 174 ? 20.809 -0.679 -18.797 1.00 98.38 174 ASN A C 1
ATOM 1301 O O . ASN A 1 174 ? 20.316 0.158 -18.036 1.00 98.38 174 ASN A O 1
ATOM 1305 N N . PHE A 1 175 ? 21.092 -1.922 -18.402 1.00 98.31 175 PHE A N 1
ATOM 1306 C CA . PHE A 1 175 ? 20.708 -2.452 -17.089 1.00 98.31 175 PHE A CA 1
ATOM 1307 C C . PHE A 1 175 ? 21.269 -1.619 -15.924 1.00 98.31 175 PHE A C 1
ATOM 1309 O O . PHE A 1 175 ? 20.551 -1.299 -14.977 1.00 98.31 175 PHE A O 1
ATOM 1316 N N . TYR A 1 176 ? 22.536 -1.205 -16.013 1.00 97.94 176 TYR A N 1
ATOM 1317 C CA . TYR A 1 176 ? 23.201 -0.426 -14.964 1.00 97.94 176 TYR A CA 1
ATOM 1318 C C . TYR A 1 176 ? 22.601 0.976 -14.820 1.00 97.94 176 TYR A C 1
ATOM 1320 O O . TYR A 1 176 ? 22.382 1.456 -13.707 1.00 97.94 176 TYR A O 1
ATOM 1328 N N . THR A 1 177 ? 22.293 1.632 -15.940 1.00 98.62 177 THR A N 1
ATOM 1329 C CA . THR A 1 177 ? 21.604 2.925 -15.945 1.00 98.62 177 THR A CA 1
ATOM 1330 C C . THR A 1 177 ? 20.199 2.789 -15.367 1.00 98.62 177 THR A C 1
ATOM 1332 O O . THR A 1 177 ? 19.828 3.608 -14.535 1.00 98.62 177 THR A O 1
ATOM 1335 N N . ALA A 1 178 ? 19.449 1.743 -15.725 1.00 98.44 178 ALA A N 1
ATOM 1336 C CA . ALA A 1 178 ? 18.115 1.488 -15.179 1.00 98.44 178 ALA A CA 1
ATOM 1337 C C . ALA A 1 178 ? 18.141 1.316 -13.648 1.00 98.44 178 ALA A C 1
ATOM 1339 O O . ALA A 1 178 ? 17.377 1.971 -12.933 1.00 98.44 178 ALA A O 1
ATOM 1340 N N . ALA A 1 179 ? 19.070 0.499 -13.138 1.00 98.12 179 ALA A N 1
ATOM 1341 C CA . ALA A 1 179 ? 19.270 0.289 -11.704 1.00 98.12 179 ALA A CA 1
ATOM 1342 C C . ALA A 1 179 ? 19.579 1.603 -10.971 1.00 98.12 179 ALA A C 1
ATOM 1344 O O . ALA A 1 179 ? 18.899 1.950 -10.001 1.00 98.12 179 ALA A O 1
ATOM 1345 N N . ASN A 1 180 ? 20.532 2.385 -11.486 1.00 98.38 180 ASN A N 1
ATOM 1346 C CA . ASN A 1 180 ? 20.896 3.683 -10.916 1.00 98.38 180 ASN A CA 1
ATOM 1347 C C . ASN A 1 180 ? 19.742 4.692 -10.982 1.00 98.38 180 ASN A C 1
ATOM 1349 O O . ASN A 1 180 ? 19.509 5.436 -10.031 1.00 98.38 180 ASN A O 1
ATOM 1353 N N . SER A 1 181 ? 18.968 4.705 -12.068 1.00 98.19 181 SER A N 1
ATOM 1354 C CA . SER A 1 181 ? 17.792 5.565 -12.202 1.00 98.19 181 SER A CA 1
ATOM 1355 C C . SER A 1 181 ? 16.705 5.230 -11.182 1.00 98.19 181 SER A C 1
ATOM 1357 O O . SER A 1 181 ? 16.017 6.141 -10.716 1.00 98.19 181 SER A O 1
ATOM 1359 N N . CYS A 1 182 ? 16.526 3.960 -10.813 1.00 98.19 182 CYS A N 1
ATOM 1360 C CA . CYS A 1 182 ? 15.628 3.594 -9.718 1.00 98.19 182 CYS A CA 1
ATOM 1361 C C . CYS A 1 182 ? 16.193 3.986 -8.349 1.00 98.19 182 CYS A C 1
ATOM 1363 O O . CYS A 1 182 ? 15.465 4.589 -7.557 1.00 98.19 182 CYS A O 1
ATOM 1365 N N . ALA A 1 183 ? 17.482 3.733 -8.107 1.00 97.75 183 ALA A N 1
ATOM 1366 C CA . ALA A 1 183 ? 18.163 4.108 -6.865 1.00 97.75 183 ALA A CA 1
ATOM 1367 C C . ALA A 1 183 ? 18.072 5.618 -6.592 1.00 97.75 183 ALA A C 1
ATOM 1369 O O . ALA A 1 183 ? 17.670 6.032 -5.507 1.00 97.75 183 ALA A O 1
ATOM 1370 N N . ASN A 1 184 ? 18.301 6.450 -7.614 1.00 97.56 184 ASN A N 1
ATOM 1371 C CA . ASN A 1 184 ? 18.190 7.913 -7.530 1.00 97.56 184 ASN A CA 1
ATOM 1372 C C . ASN A 1 184 ? 16.773 8.414 -7.193 1.00 97.56 184 ASN A C 1
ATOM 1374 O O . ASN A 1 184 ? 16.595 9.570 -6.819 1.00 97.56 184 ASN A O 1
ATOM 1378 N N . ARG A 1 185 ? 15.750 7.562 -7.334 1.00 95.31 185 ARG A N 1
ATOM 1379 C CA . ARG A 1 185 ? 14.346 7.854 -7.002 1.00 95.31 185 ARG A CA 1
ATOM 1380 C C . ARG A 1 185 ? 13.910 7.212 -5.682 1.00 95.31 185 ARG A C 1
ATOM 1382 O O . ARG A 1 185 ? 12.700 7.066 -5.470 1.00 95.31 185 ARG A O 1
ATOM 1389 N N . ASN A 1 186 ? 14.871 6.834 -4.832 1.00 95.44 186 ASN A N 1
ATOM 1390 C CA . ASN A 1 186 ? 14.674 6.082 -3.589 1.00 95.44 186 ASN A CA 1
ATOM 1391 C C . ASN A 1 186 ? 13.872 4.793 -3.814 1.00 95.44 186 ASN A C 1
ATOM 1393 O O . ASN A 1 186 ? 12.931 4.490 -3.082 1.00 95.44 186 ASN A O 1
ATOM 1397 N N . GLY A 1 187 ? 14.199 4.075 -4.884 1.00 96.31 187 GLY A N 1
ATOM 1398 C CA . GLY A 1 187 ? 13.641 2.766 -5.186 1.00 96.31 187 GLY A CA 1
ATOM 1399 C C . GLY A 1 187 ? 14.706 1.843 -5.748 1.00 96.31 187 GLY A C 1
ATOM 1400 O O . GLY A 1 187 ? 15.903 2.100 -5.656 1.00 96.31 187 GLY A O 1
ATOM 1401 N N . ARG A 1 188 ? 14.262 0.767 -6.375 1.00 97.94 188 ARG A N 1
ATOM 1402 C CA . ARG A 1 188 ? 15.130 -0.199 -7.053 1.00 97.94 188 ARG A CA 1
ATOM 1403 C C . ARG A 1 188 ? 14.433 -0.747 -8.280 1.00 97.94 188 ARG A C 1
ATOM 1405 O O . ARG A 1 188 ? 13.230 -0.546 -8.443 1.00 97.94 188 ARG A O 1
ATOM 1412 N N . LEU A 1 189 ? 15.178 -1.429 -9.140 1.00 98.12 189 LEU A N 1
ATOM 1413 C CA . LEU A 1 189 ? 14.538 -2.266 -10.145 1.00 98.12 189 LEU A CA 1
ATOM 1414 C C . LEU A 1 189 ? 13.615 -3.263 -9.434 1.00 98.12 189 LEU A C 1
ATOM 1416 O O . LEU A 1 189 ? 13.943 -3.799 -8.371 1.00 98.12 189 LEU A O 1
ATOM 1420 N N . CYS A 1 190 ? 12.427 -3.465 -9.993 1.00 97.19 190 CYS A N 1
ATOM 1421 C CA . CYS A 1 190 ? 11.526 -4.484 -9.478 1.00 97.19 190 CYS A CA 1
ATOM 1422 C C . CYS A 1 190 ? 12.182 -5.856 -9.609 1.00 97.19 190 CYS A C 1
ATOM 1424 O O . CYS A 1 190 ? 12.755 -6.176 -10.652 1.00 97.19 190 CYS A O 1
ATOM 1426 N N . THR A 1 191 ? 12.083 -6.683 -8.573 1.00 96.56 191 THR A N 1
ATOM 1427 C CA . THR A 1 191 ? 12.493 -8.083 -8.692 1.00 96.56 191 THR A CA 1
ATOM 1428 C C . THR A 1 191 ? 11.563 -8.820 -9.651 1.00 96.56 191 THR A C 1
ATOM 1430 O O . THR A 1 191 ? 10.427 -8.403 -9.893 1.00 96.56 191 THR A O 1
ATOM 1433 N N . PHE A 1 192 ? 12.013 -9.972 -10.154 1.00 95.12 192 PHE A N 1
ATOM 1434 C CA . PHE A 1 192 ? 11.158 -10.851 -10.955 1.00 95.12 192 PHE A CA 1
ATOM 1435 C C . PHE A 1 192 ? 9.840 -11.188 -10.240 1.00 95.12 192 PHE A C 1
ATOM 1437 O O . PHE A 1 192 ? 8.775 -11.097 -10.842 1.00 95.12 192 PHE A O 1
ATOM 1444 N N . ALA A 1 193 ? 9.907 -11.542 -8.953 1.0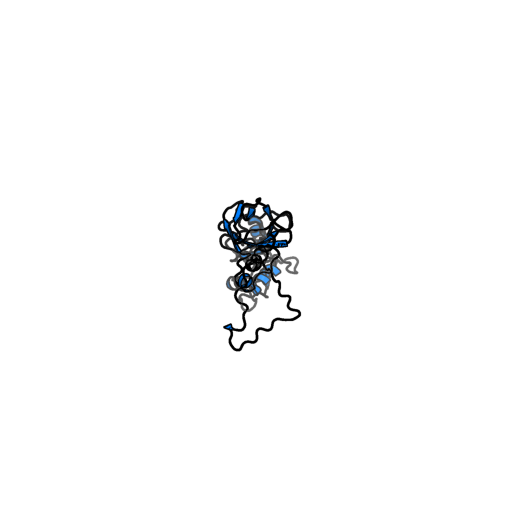0 93.88 193 ALA A N 1
ATOM 1445 C CA . ALA A 1 193 ? 8.731 -11.931 -8.181 1.00 93.88 193 ALA A CA 1
ATOM 1446 C C . ALA A 1 193 ? 7.732 -10.776 -8.033 1.00 93.88 193 ALA A C 1
ATOM 1448 O O . ALA A 1 193 ? 6.524 -10.988 -8.140 1.00 93.88 193 ALA A O 1
ATOM 1449 N N . GLU A 1 194 ? 8.221 -9.554 -7.823 1.00 95.19 194 GLU A N 1
ATOM 1450 C CA . GLU A 1 194 ? 7.368 -8.373 -7.709 1.00 95.19 194 GLU A CA 1
ATOM 1451 C C . GLU A 1 194 ? 6.700 -8.016 -9.028 1.00 95.19 194 GLU A C 1
ATOM 1453 O O . GLU A 1 194 ? 5.488 -7.813 -9.071 1.00 95.19 194 GLU A O 1
ATOM 1458 N N . TRP A 1 195 ? 7.481 -7.990 -10.107 1.00 95.50 195 TRP A N 1
ATOM 1459 C CA . TRP A 1 195 ? 6.974 -7.713 -11.444 1.00 95.50 195 TRP A CA 1
ATOM 1460 C C . TRP A 1 195 ? 5.927 -8.759 -11.862 1.00 95.50 195 TRP A C 1
ATOM 1462 O O . TRP A 1 195 ? 4.816 -8.409 -12.258 1.00 95.50 195 TRP A O 1
ATOM 1472 N N . HIS A 1 196 ? 6.227 -10.048 -11.668 1.00 94.25 196 HIS A N 1
ATOM 1473 C CA . HIS A 1 196 ? 5.316 -11.151 -11.985 1.00 94.25 196 HIS A CA 1
ATOM 1474 C C . HIS A 1 196 ? 4.029 -11.089 -11.152 1.00 94.25 196 HIS A C 1
ATOM 1476 O O . HIS A 1 196 ? 2.928 -11.281 -11.673 1.00 94.25 196 HIS A O 1
ATOM 1482 N N . SER A 1 197 ? 4.140 -10.791 -9.854 1.00 93.12 197 SER A N 1
ATOM 1483 C CA . SER A 1 197 ? 2.970 -10.643 -8.981 1.00 93.12 197 SER A CA 1
ATOM 1484 C C . SER A 1 197 ? 2.100 -9.462 -9.417 1.00 93.12 197 SER A C 1
ATOM 1486 O O . SER A 1 197 ? 0.880 -9.585 -9.446 1.00 93.12 197 SER A O 1
ATOM 1488 N N . ALA A 1 198 ? 2.707 -8.343 -9.827 1.00 92.75 198 ALA A N 1
ATOM 1489 C CA . ALA A 1 198 ? 1.974 -7.187 -10.341 1.00 92.75 198 ALA A CA 1
ATOM 1490 C C . ALA A 1 198 ? 1.229 -7.517 -11.641 1.00 92.75 198 ALA A C 1
ATOM 1492 O O . ALA A 1 198 ? 0.095 -7.083 -11.841 1.00 92.75 198 ALA A O 1
ATOM 1493 N N . CYS A 1 199 ? 1.863 -8.307 -12.508 1.00 94.00 199 CYS A N 1
ATOM 1494 C CA . CYS A 1 199 ? 1.289 -8.734 -13.775 1.00 94.00 199 CYS A CA 1
ATOM 1495 C C . CYS A 1 199 ? 0.095 -9.677 -13.583 1.00 94.00 199 CYS A C 1
ATOM 1497 O O . CYS A 1 199 ? -0.965 -9.460 -14.167 1.00 94.00 199 CYS A O 1
ATOM 1499 N N . THR A 1 200 ? 0.238 -10.678 -12.713 1.00 92.56 200 THR A N 1
ATOM 1500 C CA . THR A 1 200 ? -0.750 -11.758 -12.552 1.00 92.56 200 THR A CA 1
ATOM 1501 C C . THR A 1 200 ? -1.894 -11.437 -11.589 1.00 92.56 200 THR A C 1
ATOM 1503 O O . THR A 1 200 ? -3.004 -11.917 -11.802 1.00 92.56 200 THR A O 1
ATOM 1506 N N . LEU A 1 201 ? -1.664 -10.637 -10.539 1.00 83.31 201 LEU A N 1
ATOM 1507 C CA . LEU A 1 201 ? -2.678 -10.378 -9.505 1.00 83.31 201 LEU A CA 1
ATOM 1508 C C . LEU A 1 201 ? -3.565 -9.168 -9.803 1.00 83.31 201 LEU A C 1
ATOM 1510 O O . LEU A 1 201 ? -4.724 -9.151 -9.399 1.00 83.31 201 LEU A O 1
ATOM 1514 N N . ASP A 1 202 ? -3.016 -8.147 -10.460 1.00 71.25 202 ASP A N 1
ATOM 1515 C CA . ASP A 1 202 ? -3.680 -6.847 -10.595 1.00 71.25 202 ASP A CA 1
ATOM 1516 C C . ASP A 1 202 ? -4.141 -6.555 -12.032 1.00 71.25 202 ASP A C 1
ATOM 1518 O O . ASP A 1 202 ? -5.000 -5.702 -12.241 1.00 71.25 202 ASP A O 1
ATOM 1522 N N . GLY A 1 203 ? -3.583 -7.239 -13.042 1.00 74.44 203 GLY A N 1
ATOM 1523 C CA . GLY A 1 203 ? -3.923 -7.106 -14.472 1.00 74.44 203 GLY A CA 1
ATOM 1524 C C . GLY A 1 203 ? -3.624 -5.732 -15.099 1.00 74.44 203 GLY A C 1
ATOM 1525 O O . GLY A 1 203 ? -3.390 -5.628 -16.301 1.00 74.44 203 GLY A O 1
ATOM 1526 N N . ARG A 1 204 ? -3.554 -4.671 -14.288 1.00 87.88 204 ARG A N 1
ATOM 1527 C CA . ARG A 1 204 ? -3.215 -3.298 -14.673 1.00 87.88 204 ARG A CA 1
ATOM 1528 C C . ARG A 1 204 ? -1.819 -3.199 -15.268 1.00 87.88 204 ARG A C 1
ATOM 1530 O O . ARG A 1 204 ? -1.620 -2.434 -16.204 1.00 87.88 204 ARG A O 1
ATOM 1537 N N . LEU A 1 205 ? -0.868 -3.983 -14.755 1.00 92.00 205 LEU A N 1
ATOM 1538 C CA . LEU A 1 205 ? 0.484 -4.015 -15.304 1.00 92.00 205 LEU A CA 1
ATOM 1539 C C . LEU A 1 205 ? 0.488 -4.578 -16.728 1.00 92.00 205 LEU A C 1
ATOM 1541 O O . LEU A 1 205 ? 1.066 -3.934 -17.598 1.00 92.00 205 LEU A O 1
ATOM 1545 N N . LEU A 1 206 ? -0.213 -5.694 -16.978 1.00 92.62 206 LEU A N 1
ATOM 1546 C CA . LEU A 1 206 ? -0.262 -6.366 -18.284 1.00 92.62 206 LEU A CA 1
ATOM 1547 C C . LEU A 1 206 ? -0.654 -5.405 -19.416 1.00 92.62 206 LEU A C 1
ATOM 1549 O O . LEU A 1 206 ? -0.013 -5.384 -20.460 1.00 92.62 206 LEU A O 1
ATOM 1553 N N . ALA A 1 207 ? -1.640 -4.539 -19.169 1.00 91.25 207 ALA A N 1
ATOM 1554 C CA . ALA A 1 207 ? -2.113 -3.543 -20.135 1.00 91.25 207 ALA A CA 1
ATOM 1555 C C . ALA A 1 207 ? -1.089 -2.442 -20.477 1.00 91.25 207 ALA A C 1
ATOM 1557 O O . ALA A 1 207 ? -1.306 -1.664 -21.403 1.00 91.25 207 ALA A O 1
ATOM 1558 N N . THR A 1 208 ? 0.001 -2.334 -19.717 1.00 94.25 208 THR A N 1
ATOM 1559 C CA . THR A 1 208 ? 1.032 -1.301 -19.896 1.00 94.25 208 THR A CA 1
ATOM 1560 C C . THR A 1 208 ? 2.360 -1.852 -20.393 1.00 94.25 208 THR A C 1
ATOM 1562 O O . THR A 1 208 ? 3.302 -1.078 -20.552 1.00 94.25 208 THR A O 1
ATOM 1565 N N . ILE A 1 209 ? 2.467 -3.165 -20.591 1.00 94.25 209 ILE A N 1
ATOM 1566 C CA . ILE A 1 209 ? 3.686 -3.769 -21.114 1.00 94.25 209 ILE A CA 1
ATOM 1567 C C . ILE A 1 209 ? 3.705 -3.571 -22.626 1.00 94.25 209 ILE A C 1
ATOM 1569 O O . ILE A 1 209 ? 2.765 -3.944 -23.322 1.00 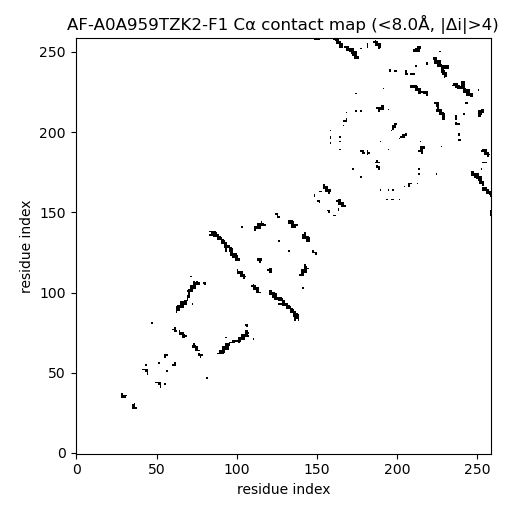94.25 209 ILE A O 1
ATOM 1573 N N . THR A 1 210 ? 4.779 -2.970 -23.126 1.00 91.94 210 THR A N 1
ATOM 1574 C CA . THR A 1 210 ? 4.959 -2.692 -24.560 1.00 91.94 210 THR A CA 1
ATOM 1575 C C . THR A 1 210 ? 6.230 -3.311 -25.135 1.00 91.94 210 THR A C 1
ATOM 1577 O O . THR A 1 210 ? 6.383 -3.354 -26.350 1.00 91.94 210 THR A O 1
ATOM 1580 N N . ASP A 1 211 ? 7.162 -3.731 -24.279 1.00 94.19 211 ASP A N 1
ATOM 1581 C CA . ASP A 1 211 ? 8.437 -4.355 -24.640 1.00 94.19 211 ASP A CA 1
ATOM 1582 C C . ASP A 1 211 ? 8.973 -5.126 -23.417 1.00 94.19 211 ASP A C 1
ATOM 1584 O O . ASP A 1 211 ? 8.400 -5.069 -22.324 1.00 94.19 211 ASP A O 1
ATOM 1588 N N . TYR A 1 212 ? 10.091 -5.826 -23.581 1.00 96.56 212 TYR A N 1
ATOM 1589 C CA . TYR A 1 212 ? 10.843 -6.415 -22.486 1.00 96.56 212 TYR A CA 1
ATOM 1590 C C . TYR A 1 212 ? 11.288 -5.361 -21.464 1.00 96.56 212 TYR A C 1
ATOM 1592 O O . TYR A 1 212 ? 11.928 -4.359 -21.795 1.00 96.56 212 TYR A O 1
ATOM 1600 N N . GLU A 1 213 ? 11.072 -5.657 -20.189 1.00 97.56 213 GLU A N 1
ATOM 1601 C CA . GLU A 1 213 ? 11.477 -4.833 -19.060 1.00 97.56 213 GLU A CA 1
ATOM 1602 C C . GLU A 1 213 ? 12.613 -5.481 -18.259 1.00 97.56 213 GLU A C 1
ATOM 1604 O O . GLU A 1 213 ? 12.572 -6.678 -17.965 1.00 97.56 213 GLU A O 1
ATOM 1609 N N . TRP A 1 214 ? 13.627 -4.696 -17.881 1.00 98.31 214 TRP A N 1
ATOM 1610 C CA . TRP A 1 214 ? 14.662 -5.133 -16.942 1.00 98.31 214 TRP A CA 1
ATOM 1611 C C . TRP A 1 214 ? 14.074 -5.414 -15.559 1.00 98.31 214 TRP A C 1
ATOM 1613 O O . TRP A 1 214 ? 13.292 -4.618 -15.037 1.00 98.31 214 TRP A O 1
ATOM 1623 N N . VAL A 1 215 ? 14.524 -6.505 -14.935 1.00 97.81 215 VAL A N 1
ATOM 1624 C CA . VAL A 1 215 ? 14.186 -6.857 -13.549 1.00 97.81 215 VAL A CA 1
ATOM 1625 C C . VAL A 1 215 ? 15.434 -7.175 -12.739 1.00 97.81 215 VAL A C 1
ATOM 1627 O O . VAL A 1 215 ? 16.419 -7.698 -13.260 1.00 97.81 215 VAL A O 1
ATOM 1630 N N . ASP A 1 216 ? 15.369 -6.890 -11.442 1.00 95.75 216 ASP A N 1
ATOM 1631 C CA . ASP A 1 216 ? 16.426 -7.184 -10.478 1.00 95.75 216 ASP A CA 1
ATOM 1632 C C . ASP A 1 216 ? 16.393 -8.662 -10.079 1.00 95.75 216 ASP A C 1
ATOM 1634 O O . ASP A 1 216 ? 15.797 -9.073 -9.077 1.00 95.75 216 ASP A O 1
ATOM 1638 N N . HIS A 1 217 ? 16.926 -9.507 -10.956 1.00 94.12 217 HIS A N 1
ATOM 1639 C CA . HIS A 1 217 ? 17.053 -10.933 -10.708 1.00 94.12 217 HIS A CA 1
ATOM 1640 C C . HIS A 1 217 ? 18.176 -11.529 -11.555 1.00 94.12 217 HIS A C 1
ATOM 1642 O O . HIS A 1 217 ? 18.427 -11.084 -12.677 1.00 94.12 217 HIS A O 1
ATOM 1648 N N . ALA A 1 218 ? 18.813 -12.584 -11.047 1.00 89.44 218 ALA A N 1
ATOM 1649 C CA . ALA A 1 218 ? 19.859 -13.284 -11.779 1.00 89.44 218 ALA A CA 1
ATOM 1650 C C . ALA A 1 218 ? 19.332 -13.848 -13.112 1.00 89.44 218 ALA A C 1
ATOM 1652 O O . ALA A 1 218 ? 18.244 -14.428 -13.176 1.00 89.44 218 ALA A O 1
ATOM 1653 N N . ALA A 1 219 ? 20.124 -13.697 -14.176 1.00 90.69 219 ALA A N 1
ATOM 1654 C CA . ALA A 1 219 ? 19.816 -14.229 -15.504 1.00 90.69 219 ALA A CA 1
ATOM 1655 C C . ALA A 1 219 ? 20.193 -15.712 -15.675 1.00 90.69 219 ALA A C 1
ATOM 1657 O O . ALA A 1 219 ? 19.910 -16.284 -16.724 1.00 90.69 219 ALA A O 1
ATOM 1658 N N . ASN A 1 220 ? 20.836 -16.318 -14.667 1.00 88.88 220 ASN A N 1
ATOM 1659 C CA . ASN A 1 220 ? 21.510 -17.621 -14.755 1.00 88.88 220 ASN A CA 1
ATOM 1660 C C . ASN A 1 220 ? 22.563 -17.688 -15.881 1.00 88.88 220 ASN A C 1
ATOM 1662 O O . ASN A 1 220 ? 22.838 -18.753 -16.424 1.00 88.88 220 ASN A O 1
ATOM 1666 N N . ASP A 1 221 ? 23.160 -16.541 -16.209 1.00 92.31 221 ASP A N 1
ATOM 1667 C CA . ASP A 1 221 ? 24.260 -16.376 -17.155 1.00 92.31 221 ASP A CA 1
ATOM 1668 C C . ASP A 1 221 ? 25.173 -15.269 -16.611 1.00 92.31 221 ASP A C 1
ATOM 1670 O O . ASP A 1 221 ? 24.694 -14.215 -16.184 1.00 92.31 221 ASP A O 1
ATOM 1674 N N . ASN A 1 222 ? 26.483 -15.516 -16.608 1.00 90.06 222 ASN A N 1
ATOM 1675 C CA . ASN A 1 222 ? 27.482 -14.621 -16.020 1.00 90.06 222 ASN A CA 1
ATOM 1676 C C . ASN A 1 222 ? 27.553 -13.245 -16.700 1.00 90.06 222 ASN A C 1
ATOM 1678 O O . ASN A 1 222 ? 28.042 -12.297 -16.092 1.00 90.06 222 ASN A O 1
ATOM 1682 N N . ASN A 1 223 ? 27.087 -13.128 -17.946 1.00 93.81 223 ASN A N 1
ATOM 1683 C CA . ASN A 1 223 ? 27.245 -11.933 -18.775 1.00 93.81 223 ASN A CA 1
ATOM 1684 C C . ASN A 1 223 ? 25.907 -11.363 -19.262 1.00 93.81 223 ASN A C 1
ATOM 1686 O O . ASN A 1 223 ? 25.875 -10.617 -20.246 1.00 93.81 223 ASN A O 1
ATOM 1690 N N . LYS A 1 224 ? 24.787 -11.735 -18.632 1.00 96.75 224 LYS A N 1
ATOM 1691 C CA . LYS A 1 224 ? 23.450 -11.289 -19.044 1.00 96.75 224 LYS A CA 1
ATOM 1692 C C . LYS A 1 224 ? 22.648 -10.752 -17.865 1.00 96.75 224 LYS A C 1
ATOM 1694 O O . LYS A 1 224 ? 22.819 -11.173 -16.726 1.00 96.75 224 LYS A O 1
ATOM 1699 N N . ALA A 1 225 ? 21.732 -9.842 -18.170 1.00 96.81 225 ALA A N 1
ATOM 1700 C CA . ALA A 1 225 ? 20.696 -9.374 -17.259 1.00 96.81 225 ALA A CA 1
ATOM 1701 C C . ALA A 1 225 ? 19.341 -9.985 -17.636 1.00 96.81 225 ALA A C 1
ATOM 1703 O O . ALA A 1 225 ? 19.096 -10.296 -18.808 1.00 96.81 225 ALA A O 1
ATOM 1704 N N . LYS A 1 226 ? 18.466 -10.171 -16.641 1.00 96.88 226 LYS A N 1
ATOM 1705 C CA . LYS A 1 226 ? 17.137 -10.763 -16.828 1.00 96.88 226 LYS A CA 1
ATOM 1706 C C . LYS A 1 226 ? 16.131 -9.708 -17.279 1.00 96.88 226 LYS A C 1
ATOM 1708 O O . LYS A 1 226 ? 16.100 -8.598 -16.750 1.00 96.88 226 LYS A O 1
ATOM 1713 N N . ARG A 1 227 ? 15.277 -10.087 -18.226 1.00 96.38 227 ARG A N 1
ATOM 1714 C CA . ARG A 1 227 ? 14.165 -9.276 -18.725 1.00 96.38 227 ARG A CA 1
ATOM 1715 C C . ARG A 1 227 ? 12.874 -10.086 -18.803 1.00 96.38 227 ARG A C 1
ATOM 1717 O O . ARG A 1 227 ? 12.927 -11.306 -18.944 1.00 96.38 227 ARG A O 1
ATOM 1724 N N . VAL A 1 228 ? 11.733 -9.419 -18.718 1.00 96.81 228 VAL A N 1
ATOM 1725 C CA . VAL A 1 228 ? 10.386 -10.026 -18.706 1.00 96.81 228 VAL A CA 1
ATOM 1726 C C . VAL A 1 228 ? 9.399 -9.171 -19.483 1.00 96.81 228 VAL A C 1
ATOM 1728 O O . VAL A 1 228 ? 9.712 -8.022 -19.773 1.00 96.81 228 VAL A O 1
ATOM 1731 N N . GLY A 1 229 ? 8.224 -9.701 -19.808 1.00 94.62 229 GLY A N 1
ATOM 1732 C CA . GLY A 1 229 ? 7.092 -8.869 -20.218 1.00 94.62 229 GLY A CA 1
ATOM 1733 C C . GLY A 1 229 ? 6.474 -9.197 -21.559 1.00 94.62 229 GLY A C 1
ATOM 1734 O O . GLY A 1 229 ? 5.303 -8.892 -21.748 1.00 94.62 229 GLY A O 1
ATOM 1735 N N . ILE A 1 230 ? 7.206 -9.833 -22.470 1.00 93.69 230 ILE A N 1
ATOM 1736 C CA . ILE A 1 230 ? 6.656 -10.204 -23.774 1.00 93.69 230 ILE A CA 1
ATOM 1737 C C . ILE A 1 230 ? 7.006 -11.640 -24.143 1.00 93.69 230 ILE A C 1
ATOM 1739 O O . ILE A 1 230 ? 8.113 -12.125 -23.866 1.00 93.69 230 ILE A O 1
ATOM 1743 N N . ASN A 1 231 ? 6.063 -12.292 -24.814 1.00 92.50 231 ASN A N 1
ATOM 1744 C CA . ASN A 1 231 ? 6.239 -13.613 -25.391 1.00 92.50 231 ASN A CA 1
ATOM 1745 C C . ASN A 1 231 ? 7.202 -13.542 -26.581 1.00 92.50 231 ASN A C 1
ATOM 1747 O O . ASN A 1 231 ? 7.006 -12.748 -27.499 1.00 92.50 231 ASN A O 1
ATOM 1751 N N . ALA A 1 232 ? 8.238 -14.386 -26.596 1.00 86.69 232 ALA A N 1
ATOM 1752 C CA . ALA A 1 232 ? 9.293 -14.326 -27.614 1.00 86.69 232 ALA A CA 1
ATOM 1753 C C . ALA A 1 232 ? 8.824 -14.680 -29.042 1.00 86.69 232 ALA A C 1
ATOM 1755 O O . ALA A 1 232 ? 9.552 -14.419 -30.000 1.00 86.69 232 ALA A O 1
ATOM 1756 N N . ILE A 1 233 ? 7.640 -15.280 -29.188 1.00 88.88 233 ILE A N 1
ATOM 1757 C CA . ILE A 1 233 ? 7.074 -15.729 -30.464 1.00 88.88 233 ILE A CA 1
ATOM 1758 C C . ILE A 1 233 ? 6.004 -14.751 -30.944 1.00 88.88 233 ILE A C 1
ATOM 1760 O O . ILE A 1 233 ? 6.083 -14.280 -32.077 1.00 88.88 233 ILE A O 1
ATOM 1764 N N . SER A 1 234 ? 5.009 -14.445 -30.106 1.00 90.06 234 SER A N 1
ATOM 1765 C CA . SER A 1 234 ? 3.898 -13.576 -30.510 1.00 90.06 234 SER A CA 1
ATOM 1766 C C . SER A 1 234 ? 4.203 -12.086 -30.369 1.00 90.06 234 SER A C 1
ATOM 1768 O O . SER A 1 234 ? 3.536 -11.278 -31.005 1.00 90.06 234 SER A O 1
ATOM 1770 N N . MET A 1 235 ? 5.226 -11.721 -29.583 1.00 88.19 235 MET A N 1
ATOM 1771 C CA . MET A 1 235 ? 5.517 -10.343 -29.155 1.00 88.19 235 MET A CA 1
ATOM 1772 C C . MET A 1 235 ? 4.376 -9.698 -28.350 1.00 88.19 235 MET A C 1
ATOM 1774 O O . MET A 1 235 ? 4.387 -8.487 -28.133 1.00 88.19 235 MET A O 1
ATOM 1778 N N . ASP A 1 236 ? 3.416 -10.497 -27.876 1.00 92.31 236 ASP A N 1
ATOM 1779 C CA . ASP A 1 236 ? 2.336 -10.017 -27.020 1.00 92.31 236 ASP A CA 1
ATOM 1780 C C . ASP A 1 236 ? 2.799 -9.894 -25.560 1.00 92.31 236 ASP A C 1
ATOM 1782 O O . ASP A 1 236 ? 3.684 -10.646 -25.131 1.00 92.31 236 ASP A O 1
ATOM 1786 N N . PRO A 1 237 ? 2.180 -8.993 -24.774 1.00 93.12 237 PRO A N 1
ATOM 1787 C CA . PRO A 1 237 ? 2.368 -8.927 -23.331 1.00 93.12 237 PRO A CA 1
ATOM 1788 C C . PRO A 1 237 ? 2.125 -10.276 -22.645 1.00 93.12 237 PRO A C 1
ATOM 1790 O O . PRO A 1 237 ? 1.059 -10.873 -22.796 1.00 93.12 237 PRO A O 1
ATOM 1793 N N . ASP A 1 238 ? 3.088 -10.727 -21.845 1.00 93.81 238 ASP A N 1
ATOM 1794 C CA . ASP A 1 238 ? 3.021 -11.996 -21.123 1.00 93.81 238 ASP A CA 1
ATOM 1795 C C . ASP A 1 238 ? 3.682 -11.868 -19.741 1.00 93.81 238 ASP A C 1
ATOM 1797 O O . ASP A 1 238 ? 4.799 -11.365 -19.592 1.00 93.81 238 ASP A O 1
ATOM 1801 N N . CYS A 1 239 ? 2.967 -12.322 -18.712 1.00 94.06 239 CYS A N 1
ATOM 1802 C CA . CYS A 1 239 ? 3.429 -12.298 -17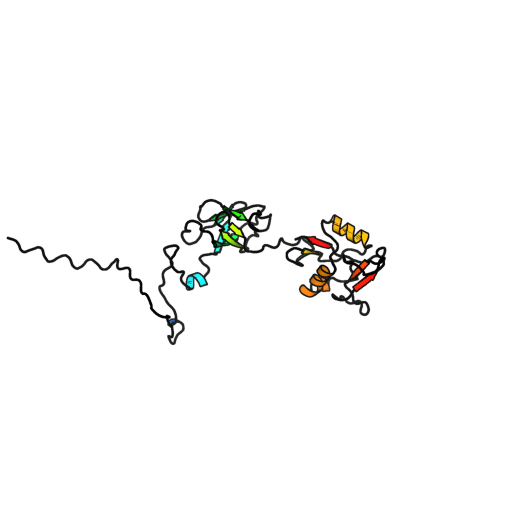.329 1.00 94.06 239 CYS A CA 1
ATOM 1803 C C . CYS A 1 239 ? 4.450 -13.393 -17.000 1.00 94.06 239 CYS A C 1
ATOM 1805 O O . CYS A 1 239 ? 5.173 -13.271 -16.009 1.00 94.06 239 CYS A O 1
ATOM 1807 N N . TYR A 1 240 ? 4.469 -14.473 -17.775 1.00 92.69 240 TYR A N 1
ATOM 1808 C CA . TYR A 1 240 ? 5.258 -15.676 -17.517 1.00 92.69 240 TYR A CA 1
ATOM 1809 C C . TYR A 1 240 ? 6.495 -15.759 -18.402 1.00 92.69 240 TYR A C 1
ATOM 1811 O O . TYR A 1 240 ? 7.473 -16.407 -18.020 1.00 92.69 240 TYR A O 1
ATOM 1819 N N . ASP A 1 241 ? 6.475 -15.069 -19.540 1.00 92.44 241 ASP A N 1
ATOM 1820 C CA . ASP A 1 241 ? 7.583 -15.060 -20.478 1.00 92.44 241 ASP A CA 1
ATOM 1821 C C . ASP A 1 241 ? 8.607 -13.953 -20.213 1.00 92.44 241 ASP A C 1
ATOM 1823 O O . ASP A 1 241 ? 8.360 -12.867 -19.674 1.00 92.44 241 ASP A O 1
ATOM 1827 N N . GLY A 1 242 ? 9.832 -14.269 -20.610 1.00 90.56 242 GLY A N 1
ATOM 1828 C CA . GLY A 1 242 ? 10.983 -13.419 -20.416 1.00 90.56 242 GLY A CA 1
ATOM 1829 C C . GLY A 1 242 ? 12.200 -13.957 -21.139 1.00 90.56 242 GLY A C 1
ATOM 1830 O O . GLY A 1 242 ? 12.144 -14.878 -21.949 1.00 90.56 242 GLY A O 1
ATOM 1831 N N . GLY A 1 243 ? 13.342 -13.374 -20.828 1.00 92.62 243 GLY A N 1
ATOM 1832 C CA . GLY A 1 243 ? 14.608 -13.842 -21.344 1.00 92.62 243 GLY A CA 1
ATOM 1833 C C . GLY A 1 243 ? 15.762 -13.161 -20.647 1.00 92.62 243 GLY A C 1
ATOM 1834 O O . GLY A 1 243 ? 15.643 -12.608 -19.553 1.00 92.62 243 GLY A O 1
ATOM 1835 N N . HIS A 1 244 ? 16.896 -13.174 -21.319 1.00 94.62 244 HIS A N 1
ATOM 1836 C CA . HIS A 1 244 ? 18.086 -12.487 -20.868 1.00 94.62 244 HIS A CA 1
ATOM 1837 C C . HIS A 1 244 ? 18.733 -11.772 -22.048 1.00 94.62 244 HIS A C 1
ATOM 1839 O O . HIS A 1 244 ? 18.516 -12.120 -23.211 1.00 94.62 244 HIS A O 1
ATOM 1845 N N . ARG A 1 245 ? 19.490 -10.720 -21.760 1.00 95.81 245 ARG A N 1
ATOM 1846 C CA . ARG A 1 245 ? 20.176 -9.920 -22.776 1.00 95.81 245 ARG A CA 1
ATOM 1847 C C . ARG A 1 245 ? 21.466 -9.358 -22.195 1.00 95.81 245 ARG A C 1
ATOM 1849 O O . ARG A 1 245 ? 21.625 -9.287 -20.981 1.00 95.81 245 ARG A O 1
ATOM 1856 N N . ASP A 1 246 ? 22.406 -9.018 -23.073 1.00 97.44 246 ASP A N 1
ATOM 1857 C CA . ASP A 1 246 ? 23.618 -8.295 -22.685 1.00 97.44 246 ASP A CA 1
ATOM 1858 C C . ASP A 1 246 ? 23.239 -7.023 -21.894 1.00 97.44 246 ASP A C 1
ATOM 1860 O O . ASP A 1 246 ? 22.409 -6.253 -22.393 1.00 97.44 246 ASP A O 1
ATOM 1864 N N . PRO A 1 247 ? 23.787 -6.810 -20.681 1.00 97.12 247 PRO A N 1
ATOM 1865 C CA . PRO A 1 247 ? 23.401 -5.703 -19.810 1.00 97.12 247 PRO A CA 1
ATOM 1866 C C . PRO A 1 247 ? 23.767 -4.325 -20.371 1.00 97.12 247 PRO A C 1
ATOM 1868 O O . PRO A 1 247 ? 23.249 -3.333 -19.861 1.00 97.12 247 PRO A O 1
ATOM 1871 N N . LEU A 1 248 ? 24.628 -4.243 -21.395 1.00 97.75 248 LEU A N 1
ATOM 1872 C CA . LEU A 1 248 ? 24.979 -2.995 -22.084 1.00 97.75 248 LEU A CA 1
ATOM 1873 C C . LEU A 1 248 ? 23.967 -2.597 -23.168 1.00 97.75 248 LEU A C 1
ATOM 1875 O O . LEU A 1 248 ? 23.940 -1.437 -23.579 1.00 97.75 248 LEU A O 1
ATOM 1879 N N . LEU A 1 249 ? 23.128 -3.530 -23.631 1.00 98.00 249 LEU A N 1
ATOM 1880 C CA . LEU A 1 249 ? 22.031 -3.227 -24.553 1.00 98.00 249 LEU A CA 1
ATOM 1881 C C . LEU A 1 249 ? 20.854 -2.601 -23.805 1.00 98.00 249 LEU A C 1
ATOM 1883 O O . LEU A 1 249 ? 20.791 -2.643 -22.583 1.00 98.00 249 LEU A O 1
ATOM 1887 N N . THR A 1 250 ? 19.909 -2.015 -24.537 1.00 97.88 250 THR A N 1
ATOM 1888 C CA . THR A 1 250 ? 18.774 -1.311 -23.933 1.00 97.88 250 THR A CA 1
ATOM 1889 C C . THR A 1 250 ? 17.538 -2.199 -23.774 1.00 97.88 250 THR A C 1
ATOM 1891 O O . THR A 1 250 ? 17.299 -3.118 -24.562 1.00 97.88 250 THR A O 1
ATOM 1894 N N . SER A 1 251 ? 16.753 -1.915 -22.737 1.00 97.81 251 SER A N 1
ATOM 1895 C CA . SER A 1 251 ? 15.400 -2.436 -22.502 1.00 97.81 251 SER A CA 1
ATOM 1896 C C . SER A 1 251 ? 14.652 -1.425 -21.636 1.00 97.81 251 SER A C 1
ATOM 1898 O O . SER A 1 251 ? 15.288 -0.673 -20.887 1.00 97.81 251 SER A O 1
ATOM 1900 N N . THR A 1 252 ? 13.323 -1.378 -21.737 1.00 97.81 252 THR A N 1
ATOM 1901 C CA . THR A 1 252 ? 12.496 -0.594 -20.807 1.00 97.81 252 THR A CA 1
ATOM 1902 C C . THR A 1 252 ? 12.638 -1.132 -19.385 1.00 97.81 252 THR A C 1
ATOM 1904 O O . THR A 1 252 ? 13.236 -2.184 -19.159 1.00 97.81 252 THR A O 1
ATOM 1907 N N . TYR A 1 253 ? 12.152 -0.401 -18.390 1.00 98.00 253 TYR A N 1
ATOM 1908 C CA . TYR A 1 253 ? 12.241 -0.845 -17.000 1.00 98.00 253 TYR A CA 1
ATOM 1909 C C . TYR A 1 253 ? 11.209 -0.147 -16.125 1.00 98.00 253 TYR A C 1
ATOM 1911 O O . TYR A 1 253 ? 10.645 0.881 -16.499 1.00 98.00 253 TYR A O 1
ATOM 1919 N N . ARG A 1 254 ? 10.990 -0.692 -14.930 1.00 97.25 254 ARG A N 1
ATOM 1920 C CA . ARG A 1 254 ? 10.173 -0.072 -13.887 1.00 97.25 254 ARG A CA 1
ATOM 1921 C C . ARG A 1 254 ? 10.873 -0.150 -12.556 1.00 97.25 254 ARG A C 1
ATOM 1923 O O . ARG A 1 254 ? 11.615 -1.090 -12.267 1.00 97.25 254 ARG A O 1
ATOM 1930 N N . CYS A 1 255 ? 10.564 0.831 -11.727 1.00 98.12 255 CYS A N 1
ATOM 1931 C CA . CYS A 1 255 ? 11.051 0.867 -10.369 1.00 98.12 255 CYS A CA 1
ATOM 1932 C C . CYS A 1 255 ? 9.983 0.399 -9.385 1.00 98.12 255 CYS A C 1
ATOM 1934 O O . CYS A 1 255 ? 8.792 0.699 -9.529 1.00 98.12 255 CYS A O 1
ATOM 1936 N N . CYS A 1 256 ? 10.448 -0.296 -8.358 1.00 97.25 256 CYS A N 1
ATOM 1937 C CA . CYS A 1 256 ? 9.689 -0.661 -7.181 1.00 97.25 256 CYS A CA 1
ATOM 1938 C C . CYS A 1 256 ? 10.162 0.178 -5.988 1.00 97.25 256 CYS A C 1
ATOM 1940 O O . CYS A 1 256 ? 11.338 0.541 -5.886 1.00 97.25 256 CYS A O 1
ATOM 1942 N N . PHE A 1 257 ? 9.219 0.512 -5.113 1.00 95.69 257 PHE A N 1
ATOM 1943 C CA . PHE A 1 257 ? 9.403 1.417 -3.981 1.00 95.69 257 PHE A CA 1
ATOM 1944 C C . PHE A 1 257 ? 8.847 0.790 -2.719 1.00 95.69 257 PHE A C 1
ATOM 1946 O O . PHE A 1 257 ? 7.766 0.201 -2.758 1.00 95.69 257 PHE A O 1
ATOM 1953 N N . ASP A 1 258 ? 9.546 0.986 -1.610 1.00 89.25 258 ASP A N 1
ATOM 1954 C CA . ASP A 1 258 ? 9.052 0.556 -0.311 1.00 89.25 258 ASP A CA 1
ATOM 1955 C C . ASP A 1 258 ? 7.859 1.423 0.125 1.00 89.25 258 ASP A C 1
ATOM 1957 O O . ASP A 1 258 ? 7.794 2.636 -0.128 1.00 89.25 258 ASP A O 1
ATOM 1961 N N . ARG A 1 259 ? 6.885 0.762 0.744 1.00 81.38 259 ARG A N 1
ATOM 1962 C CA . ARG A 1 259 ? 5.586 1.292 1.157 1.00 81.38 259 ARG A CA 1
ATOM 1963 C C . ARG A 1 259 ? 5.444 1.212 2.666 1.00 81.38 259 ARG A C 1
ATOM 1965 O O . ARG A 1 259 ? 5.627 0.109 3.216 1.00 81.38 259 ARG A O 1
#

Secondary structure (DSSP, 8-state):
------SS-SS---S--------SS------SSGGGSS----PPPSSTTSPPPHHHHHTTTTTEEEEE-SSEEEE--SSPPPSP-TT-EEEEEESS---S-EEEEETT---EEEEETTTEEPPTTSS-TT--EEEEE-SSSEEE-S----PPPTTEEE-SSSEEEESSPEEEE-HHHHHHHHHTTT-EEPBHHHHHHHHHHHSTTGGG--S-EEEEEE-SSTT-EEEEEE-TTT--EEEEEEEEE-TTS-EEE-EEEE-

Mean predicted aligned error: 15.62 Å

pLDDT: mean 84.31, std 14.93, range [40.47, 98.62]

Sequence (259 aa):
MRSAALQILLVAAPLLARAQVELPGRVILSGDSATDRQVLGVAGPLEADHGVPAGTLRRQHYSFLPVTGRDTLRGNTVQPLPPLEEGMLFTFVPDTTNAGPVHLELNGQAAIPLKRNVSDDLDSAVLVSGRPYLAVFDGLHFQLLTQVTKPCRAGTWALSRTTCIQALPDTAVNFYTAANSCANRNGRLCTFAEWHSACTLDGRLLATITDYEWVDHAANDNNKAKRVGINAISMDPDCYDGGHRDPLLTSTYRCCFDR

Solvent-accessible surface area (backbone atoms only — not comparable to full-atom values): 15062 Å² total; per-residue (Å²): 145,88,89,87,86,87,82,89,88,86,86,86,82,89,85,79,85,82,80,83,86,83,69,99,61,87,87,78,65,77,47,95,48,80,86,55,46,61,89,76,88,76,67,76,57,90,54,93,86,47,75,76,46,68,73,48,63,74,62,48,65,85,36,69,27,67,20,43,51,54,52,50,31,41,28,59,66,90,54,91,76,71,85,91,50,62,71,45,66,42,33,35,26,33,69,37,54,22,75,34,57,33,22,45,21,54,70,84,47,77,70,33,48,37,22,31,92,86,76,39,66,37,57,54,59,56,48,45,48,78,41,81,40,39,31,31,28,70,74,79,37,30,37,51,66,53,83,64,58,61,77,54,57,91,70,38,39,71,66,52,74,49,31,22,35,43,59,58,65,46,81,63,36,25,50,67,58,48,39,49,58,16,44,78,67,73,29,30,40,24,32,53,70,56,50,35,47,34,26,71,75,64,49,63,45,47,80,50,44,86,56,47,24,46,31,54,44,87,43,89,46,100,73,35,35,21,30,32,29,27,30,93,81,81,68,43,62,28,64,87,32,57,53,65,42,54,40,82,46,69,35,26,30,41,37,26,30,82,71

Nearest PDB structures (foldseek):
  9b45-assembly1_2  TM=8.259E-01  e=1.898E-04  Pseudomonas virus Pa193
  9b45-assembly1_4  TM=8.397E-01  e=1.898E-04  Pseudomonas virus Pa193
  4yli-assembly2_D  TM=6.923E-01  e=2.094E-03  Homo sapiens
  5xts-assembly1_A  TM=6.171E-01  e=6.954E-03  Homo sapiens
  6inv-assembly1_A  TM=5.723E-01  e=2.936E-02  Homo sapiens

Radius of gyration: 31.76 Å; Cα contacts (8 Å, |Δi|>4): 491; chains: 1; bounding box: 86×40×107 Å